Protein AF-A0A1V3XL19-F1 (afdb_monomer_lite)

InterPro domains:
  IPR001179 FKBP-type peptidyl-prolyl cis-trans isomerase domain [PF00254] (159-217)
  IPR005215 Trigger factor [PTHR30560] (1-144)
  IPR005215 Trigger factor [TIGR00115] (12-245)
  IPR008881 Trigger factor, ribosome-binding, bacterial [PF05697] (1-145)
  IPR036611 Trigger factor ribosome-binding domain superfamily [G3DSA:3.30.70.1050] (1-116)
  IPR036611 Trigger factor ribosome-binding domain superfamily [SSF102735] (1-130)
  IPR037041 Trigger factor, C-terminal domain superfamily [G3DSA:1.10.3120.10] (117-244)
  IPR046357 Peptidyl-prolyl cis-trans isomerase domain superfamily [G3DSA:3.10.50.40] (151-243)

Radius of gyration: 40.42 Å; chains: 1; bounding box: 86×71×90 Å

Secondary structure (DSSP, 8-state):
-EEEEEEEETTEEEEEEEE-HHHHHHHHHHHHHHHHHH---TTS-TT---HHHHHHHH-HHHHHHHHHHHHHHHHHHHHHHHHT--B-SPPEEEEEE--TTS-EEEEEEEEB--------GGG--------PPPHHHHHHHHHHHHHHT-EEEE--S---TT-EEEEEEEEEETTEE-GGG-EEEEEEETT---S-TTHHHHHTTPPTT-EEEEEEE-SSSTTTTSEEEEEEEEEEEEEEEPPPSSS----------------GGGSSSSTTS-----------PPP---------------------------

Foldseek 3Di:
DDWDWDDPDLFKIKIKDKAFLVVLVVLLVVLLQVVQQVDDDPPDDRSGDDPVVSCVPCPPVVSLVVSCVVCVVVRVVVNCVVVVWDFPDDWDKDFPDGDNNGITIIMTMTTTDGDDDDDPCVPDDDDDDDDDDDVVNVVVVVVVVLLVVWDWAFDQFQDDQQKKFQKWKWKADPNHTDPVGTDHRDIDHQPPCPRWPCPNVQRGRDGAQDKDWDWTADCDDVRHGDIITMIMTTHTIIHTHGDDPPPDDVDPPPPCPPPPPPDPPPPPPPVPPDDDDDDDDDDDDDDDDDDDDDDDDDDDDDDDDDDDDDDDDD

pLDDT: mean 72.39, std 21.01, range [25.45, 92.12]

Structure (mmCIF, N/CA/C/O backbone):
data_AF-A0A1V3XL19-F1
#
_entry.id   AF-A0A1V3XL19-F1
#
loop_
_atom_site.group_PDB
_atom_site.id
_atom_site.type_symbol
_atom_site.label_atom_id
_atom_site.label_alt_id
_atom_site.label_comp_id
_atom_site.label_asym_id
_atom_site.label_entity_id
_atom_site.label_seq_id
_atom_site.pdbx_PDB_ins_code
_atom_site.Cartn_x
_atom_site.Cartn_y
_atom_site.Cartn_z
_atom_site.occupancy
_atom_site.B_iso_or_equiv
_atom_site.auth_seq_id
_atom_site.auth_comp_id
_atom_site.auth_asym_id
_atom_site.auth_atom_id
_atom_site.pdbx_PDB_model_num
ATOM 1 N N . MET A 1 1 ? 16.844 7.731 -37.741 1.00 69.75 1 MET A N 1
ATOM 2 C CA . MET A 1 1 ? 16.730 6.423 -37.071 1.00 69.75 1 MET A CA 1
ATOM 3 C C . MET A 1 1 ? 15.694 5.580 -37.800 1.00 69.75 1 MET A C 1
ATOM 5 O O . MET A 1 1 ? 14.680 6.130 -38.216 1.00 69.75 1 MET A O 1
ATOM 9 N N . LYS A 1 2 ? 15.948 4.284 -38.003 1.00 75.00 2 LYS A N 1
ATOM 10 C CA . LYS A 1 2 ? 14.940 3.327 -38.482 1.00 75.00 2 LYS A CA 1
ATOM 11 C C . LYS A 1 2 ? 14.677 2.322 -37.367 1.00 75.00 2 LYS A C 1
ATOM 13 O O . LYS A 1 2 ? 15.619 1.738 -36.840 1.00 75.00 2 LYS A O 1
ATOM 18 N N . SER A 1 3 ? 13.415 2.153 -36.999 1.00 80.00 3 SER A N 1
ATOM 19 C CA . SER A 1 3 ? 12.967 1.199 -35.989 1.00 80.00 3 SER A CA 1
ATOM 20 C C . SER A 1 3 ? 12.048 0.176 -36.662 1.00 80.00 3 SER A C 1
ATOM 22 O O . SER A 1 3 ? 11.117 0.541 -37.381 1.00 80.00 3 SER A O 1
ATOM 24 N N . SER A 1 4 ? 12.331 -1.114 -36.490 1.00 82.31 4 SER A N 1
ATOM 25 C CA . SER A 1 4 ? 11.426 -2.197 -36.877 1.00 82.31 4 SER A CA 1
ATOM 26 C C . SER A 1 4 ? 11.009 -2.985 -35.641 1.00 82.31 4 SER A C 1
ATOM 28 O O . SER A 1 4 ? 11.808 -3.252 -34.745 1.00 82.31 4 SER A O 1
ATOM 30 N N . VAL A 1 5 ? 9.719 -3.303 -35.571 1.00 83.31 5 VAL A N 1
ATOM 31 C CA . VAL A 1 5 ? 9.092 -3.954 -34.421 1.00 83.31 5 VAL A CA 1
ATOM 32 C C . VAL A 1 5 ? 8.605 -5.328 -34.857 1.00 83.31 5 VAL A C 1
ATOM 34 O O . VAL A 1 5 ? 7.791 -5.444 -35.770 1.00 83.31 5 VAL A O 1
ATOM 37 N N . GLU A 1 6 ? 9.084 -6.366 -34.185 1.00 82.50 6 GLU A N 1
ATOM 38 C CA . GLU A 1 6 ? 8.686 -7.753 -34.391 1.00 82.50 6 GLU A CA 1
ATOM 39 C C . GLU A 1 6 ? 7.999 -8.286 -33.128 1.00 82.50 6 GLU A C 1
ATOM 41 O O . GLU A 1 6 ? 8.576 -8.325 -32.039 1.00 82.50 6 GLU A O 1
ATOM 46 N N . HIS A 1 7 ? 6.744 -8.716 -33.259 1.00 80.56 7 HIS A N 1
ATOM 47 C CA . HIS A 1 7 ? 6.000 -9.331 -32.159 1.00 80.56 7 HIS A CA 1
ATOM 48 C C . HIS A 1 7 ? 6.350 -10.820 -32.070 1.00 80.56 7 HIS A C 1
ATOM 50 O O . HIS A 1 7 ? 5.938 -11.605 -32.921 1.00 80.56 7 HIS A O 1
ATOM 56 N N . LEU A 1 8 ? 7.098 -11.215 -31.035 1.00 79.75 8 LEU A N 1
ATOM 57 C CA . LEU A 1 8 ? 7.439 -12.621 -30.787 1.00 79.75 8 LEU A CA 1
ATOM 58 C C . LEU A 1 8 ? 6.295 -13.357 -30.080 1.00 79.75 8 LEU A C 1
ATOM 60 O O . LEU A 1 8 ? 6.046 -14.533 -30.332 1.00 79.75 8 LEU A O 1
ATOM 64 N N . SER A 1 9 ? 5.604 -12.668 -29.170 1.00 77.50 9 SER A N 1
ATOM 65 C CA . SER A 1 9 ? 4.476 -13.200 -28.403 1.00 77.50 9 SER A CA 1
ATOM 66 C C . SER A 1 9 ? 3.526 -12.054 -28.005 1.00 77.50 9 SER A C 1
ATOM 68 O O . SER A 1 9 ? 3.917 -10.888 -28.112 1.00 77.50 9 SER A O 1
ATOM 70 N N . PRO A 1 10 ? 2.296 -12.317 -27.516 1.00 76.56 10 PRO A N 1
ATOM 71 C CA . PRO A 1 10 ? 1.362 -11.251 -27.126 1.00 76.56 10 PRO A CA 1
ATOM 72 C C . PRO A 1 10 ? 1.891 -10.345 -26.003 1.00 76.56 10 PRO A C 1
ATOM 74 O O . PRO A 1 10 ? 1.391 -9.237 -25.824 1.00 76.56 10 PRO A O 1
ATOM 77 N N . THR A 1 11 ? 2.897 -10.802 -25.255 1.00 84.19 11 THR A N 1
ATOM 78 C CA . THR A 1 11 ? 3.532 -10.060 -24.162 1.00 84.19 11 THR A CA 1
ATOM 79 C C . THR A 1 11 ? 4.999 -9.750 -24.425 1.00 84.19 11 THR A C 1
ATOM 81 O O . THR A 1 11 ? 5.621 -9.145 -23.565 1.00 84.19 11 THR A O 1
ATOM 84 N N . ARG A 1 12 ? 5.577 -10.142 -25.570 1.00 85.75 12 ARG A N 1
ATOM 85 C CA . ARG A 1 12 ? 7.014 -9.983 -25.841 1.00 85.75 12 ARG A CA 1
ATOM 86 C C . ARG A 1 12 ? 7.267 -9.459 -27.240 1.00 85.75 12 ARG A C 1
ATOM 88 O O . ARG A 1 12 ? 6.820 -10.049 -28.226 1.00 85.75 12 ARG A O 1
ATOM 95 N N . VAL A 1 13 ? 8.016 -8.368 -27.308 1.00 87.56 13 VAL A N 1
ATOM 96 C CA . VAL A 1 13 ? 8.316 -7.658 -28.547 1.00 87.56 13 VAL A CA 1
ATOM 97 C C . VAL A 1 13 ? 9.818 -7.486 -28.682 1.00 87.56 13 VAL A C 1
ATOM 99 O O . VAL A 1 13 ? 10.509 -7.170 -27.716 1.00 87.56 13 VAL A O 1
ATOM 102 N N . ARG A 1 14 ? 10.307 -7.693 -29.901 1.00 88.25 14 ARG A N 1
ATOM 103 C CA . ARG A 1 14 ? 11.677 -7.427 -30.308 1.00 88.25 14 ARG A CA 1
ATOM 104 C C . ARG A 1 14 ? 11.698 -6.171 -31.165 1.00 88.25 14 ARG A C 1
ATOM 106 O O . ARG A 1 14 ? 10.998 -6.088 -32.167 1.00 88.25 14 ARG A O 1
ATOM 113 N N . ILE A 1 15 ? 12.492 -5.191 -30.762 1.00 87.50 15 ILE A N 1
ATOM 114 C CA . ILE A 1 15 ? 12.662 -3.929 -31.474 1.00 87.50 15 ILE A CA 1
ATOM 115 C C . ILE A 1 15 ? 14.076 -3.919 -32.041 1.00 87.50 15 ILE A C 1
ATOM 117 O O . ILE A 1 15 ? 15.044 -3.936 -31.283 1.00 87.50 15 ILE A O 1
ATOM 121 N N . ASN A 1 16 ? 14.202 -3.886 -33.363 1.00 87.69 16 ASN A N 1
ATOM 122 C CA . ASN A 1 16 ? 15.480 -3.691 -34.034 1.00 87.69 16 ASN A CA 1
ATOM 123 C C . ASN A 1 16 ? 15.612 -2.210 -34.382 1.00 87.69 16 ASN A C 1
ATOM 125 O O . ASN A 1 16 ? 14.756 -1.637 -35.060 1.00 87.69 16 ASN A O 1
ATOM 129 N N . VAL A 1 17 ? 16.673 -1.578 -33.894 1.00 86.94 17 VAL A N 1
ATOM 130 C CA . VAL A 1 17 ? 16.923 -0.154 -34.108 1.00 86.94 17 VAL A CA 1
ATOM 131 C C . VAL A 1 17 ? 18.233 0.011 -34.860 1.00 86.94 17 VAL A C 1
ATOM 133 O O . VAL A 1 17 ? 19.285 -0.434 -34.404 1.00 86.94 17 VAL A O 1
ATOM 136 N N . GLU A 1 18 ? 18.158 0.695 -35.997 1.00 86.38 18 GLU A N 1
ATOM 137 C CA . GLU A 1 18 ? 19.305 1.135 -36.784 1.00 86.38 18 GLU A CA 1
ATOM 138 C C . GLU A 1 18 ? 19.454 2.655 -36.649 1.00 86.38 18 GLU A C 1
ATOM 140 O O . GLU A 1 18 ? 18.575 3.443 -37.037 1.00 86.38 18 GLU A O 1
ATOM 145 N N . VAL A 1 19 ? 20.578 3.078 -36.070 1.00 85.31 19 VAL A N 1
ATOM 146 C CA . VAL A 1 19 ? 20.919 4.486 -35.865 1.00 85.31 19 VAL A CA 1
ATOM 147 C C . VAL A 1 19 ? 22.048 4.866 -36.825 1.00 85.31 19 VAL A C 1
ATOM 149 O O . VAL A 1 19 ? 23.141 4.301 -36.718 1.00 85.31 19 VAL A O 1
ATOM 152 N N . PRO A 1 20 ? 21.823 5.826 -37.742 1.00 84.38 20 PRO A N 1
ATOM 153 C CA . PRO A 1 20 ? 22.867 6.274 -38.649 1.00 84.38 20 PRO A CA 1
ATOM 154 C C . PRO A 1 20 ? 23.975 7.007 -37.892 1.00 84.38 20 PRO A C 1
ATOM 156 O O . PRO A 1 20 ? 23.715 7.703 -36.905 1.00 84.38 20 PRO A O 1
ATOM 159 N N . PHE A 1 21 ? 25.212 6.898 -38.380 1.00 80.25 21 PHE A N 1
ATOM 160 C CA . PHE A 1 21 ? 26.380 7.493 -37.717 1.00 80.25 21 PHE A CA 1
ATOM 161 C C . PHE A 1 21 ? 26.259 9.017 -37.509 1.00 80.25 21 PHE A C 1
ATOM 163 O O . PHE A 1 21 ? 26.685 9.541 -36.480 1.00 80.25 21 PHE A O 1
ATOM 170 N N . GLU A 1 22 ? 25.611 9.726 -38.437 1.00 81.06 22 GLU A N 1
ATOM 171 C CA . GLU A 1 22 ? 25.377 11.177 -38.355 1.00 81.06 22 GLU A CA 1
ATOM 172 C C . GLU A 1 22 ? 24.583 11.584 -37.104 1.00 81.06 22 GLU A C 1
ATOM 174 O O . GLU A 1 22 ? 24.828 12.631 -36.506 1.00 81.06 22 GLU A O 1
ATOM 179 N N . GLU A 1 23 ? 23.650 10.741 -36.654 1.00 78.38 23 GLU A N 1
ATOM 180 C CA . GLU A 1 23 ? 22.865 11.023 -35.453 1.00 78.38 23 GLU A CA 1
ATOM 181 C C . GLU A 1 23 ? 23.668 10.805 -34.167 1.00 78.38 23 GLU A C 1
ATOM 183 O O . GLU A 1 23 ? 23.299 11.362 -33.131 1.00 78.38 23 GLU A O 1
ATOM 188 N N . LEU A 1 24 ? 24.757 10.031 -34.224 1.00 77.75 24 LEU A N 1
ATOM 189 C CA . LEU A 1 24 ? 25.622 9.725 -33.084 1.00 77.75 24 LEU A CA 1
ATOM 190 C C . LEU A 1 24 ? 26.723 10.771 -32.882 1.00 77.75 24 LEU A C 1
ATOM 192 O O . LEU A 1 24 ? 27.197 10.926 -31.758 1.00 77.75 24 LEU A O 1
ATOM 196 N N . GLU A 1 25 ? 27.120 11.528 -33.912 1.00 80.06 25 GLU A N 1
ATOM 197 C CA . GLU A 1 25 ? 28.125 12.604 -33.807 1.00 80.06 25 GLU A CA 1
ATOM 198 C C . GLU A 1 25 ? 27.975 13.531 -32.580 1.00 80.06 25 GLU A C 1
ATOM 200 O O . GLU A 1 25 ? 28.979 13.788 -31.902 1.00 80.06 25 GLU A O 1
ATOM 205 N N . PRO A 1 26 ? 26.778 14.050 -32.231 1.00 83.56 26 PRO A N 1
ATOM 206 C CA . PRO A 1 26 ? 26.624 14.878 -31.034 1.00 83.56 26 PRO A CA 1
ATOM 207 C C . PRO A 1 26 ? 26.899 14.108 -29.733 1.00 83.56 26 PRO A C 1
ATOM 209 O O . PRO A 1 26 ? 27.432 14.688 -28.779 1.00 83.56 26 PRO A O 1
ATOM 212 N N . ASP A 1 27 ? 26.578 12.814 -29.693 1.00 80.81 27 ASP A N 1
ATOM 213 C CA . ASP A 1 27 ? 26.834 11.936 -28.550 1.00 80.81 27 ASP A CA 1
ATOM 214 C C . ASP A 1 27 ? 28.342 11.652 -28.421 1.00 80.81 27 ASP A C 1
ATOM 216 O O . ASP A 1 27 ? 28.895 11.778 -27.324 1.00 80.81 27 ASP A O 1
ATOM 220 N N . PHE A 1 28 ? 29.042 11.445 -29.546 1.00 79.19 28 PHE A N 1
ATOM 221 C CA . PHE A 1 28 ? 30.508 11.399 -29.595 1.00 79.19 28 PHE A CA 1
ATOM 222 C C . PHE A 1 28 ? 31.121 12.676 -29.017 1.00 79.19 28 PHE A C 1
ATOM 224 O O . PHE A 1 28 ? 31.942 12.621 -28.100 1.00 79.19 28 PHE A O 1
ATOM 231 N N . GLN A 1 29 ? 30.706 13.854 -29.495 1.00 81.50 29 GLN A N 1
ATOM 232 C CA . GLN A 1 29 ? 31.243 15.128 -29.008 1.00 81.50 29 GLN A CA 1
ATOM 233 C C . GLN A 1 29 ? 31.015 15.344 -27.506 1.00 81.50 29 GLN A C 1
ATOM 235 O O . GLN A 1 29 ? 31.855 15.963 -26.841 1.00 81.50 29 GLN A O 1
ATOM 240 N N . ARG A 1 30 ? 29.886 14.871 -26.963 1.00 83.19 30 ARG A N 1
ATOM 241 C CA . ARG A 1 30 ? 29.599 14.931 -25.525 1.00 83.19 30 ARG A CA 1
ATOM 242 C C . ARG A 1 30 ? 30.541 14.015 -24.744 1.00 83.19 30 ARG A C 1
ATOM 244 O O . ARG A 1 30 ? 31.207 14.506 -23.832 1.00 83.19 30 ARG A O 1
ATOM 251 N N . ALA A 1 31 ? 30.685 12.761 -25.162 1.00 80.81 31 ALA A N 1
ATOM 252 C CA . ALA A 1 31 ? 31.590 11.810 -24.525 1.00 80.81 31 ALA A CA 1
ATOM 253 C C . ALA A 1 31 ? 33.054 12.276 -24.570 1.00 80.81 31 ALA A C 1
ATOM 255 O O . ALA A 1 31 ? 33.740 12.247 -23.550 1.00 80.81 31 ALA A O 1
ATOM 256 N N . TYR A 1 32 ? 33.526 12.830 -25.697 1.00 79.81 32 TYR A N 1
ATOM 257 C CA . TYR A 1 32 ? 34.870 13.423 -25.781 1.00 79.81 32 TYR A CA 1
ATOM 258 C C . TYR A 1 32 ? 35.069 14.552 -24.766 1.00 79.81 32 TYR A C 1
ATOM 260 O O . TYR A 1 32 ? 36.125 14.636 -24.139 1.00 79.81 32 TYR A O 1
ATOM 268 N N . LYS A 1 33 ? 34.072 15.425 -24.572 1.00 83.00 33 LYS A N 1
ATOM 269 C CA . LYS A 1 33 ? 34.156 16.522 -23.593 1.00 83.00 33 LYS A CA 1
ATOM 270 C C . LYS A 1 33 ? 34.179 16.012 -22.156 1.00 83.00 33 LYS A C 1
ATOM 272 O O . LYS A 1 33 ? 34.846 16.621 -21.320 1.00 83.00 33 LYS A O 1
ATOM 277 N N . GLU A 1 34 ? 33.442 14.952 -21.852 1.00 83.44 34 GLU A N 1
ATOM 278 C CA . GLU A 1 34 ? 33.408 14.346 -20.519 1.00 83.44 34 GLU A CA 1
ATOM 279 C C . GLU A 1 34 ? 34.705 13.602 -20.213 1.00 83.44 34 GLU A C 1
ATOM 281 O O . GLU A 1 34 ? 35.344 13.874 -19.193 1.00 83.44 34 GLU A O 1
ATOM 286 N N . LEU A 1 35 ? 35.176 12.785 -21.153 1.00 79.12 35 LEU A N 1
ATOM 287 C CA . LEU A 1 35 ? 36.447 12.082 -21.048 1.00 79.12 35 LEU A CA 1
ATOM 288 C C . LEU A 1 35 ? 37.620 13.065 -20.929 1.00 79.12 35 LEU A C 1
ATOM 290 O O . LEU A 1 35 ? 38.479 12.921 -20.061 1.00 79.12 35 LEU A O 1
ATOM 294 N N . ALA A 1 36 ? 37.625 14.141 -21.722 1.00 81.88 36 ALA A N 1
ATOM 295 C CA . ALA A 1 36 ? 38.664 15.166 -21.650 1.00 81.88 36 ALA A CA 1
ATOM 296 C C . ALA A 1 36 ? 38.747 15.853 -20.273 1.00 81.88 36 ALA A C 1
ATOM 298 O O . ALA A 1 36 ? 39.809 16.374 -19.929 1.00 81.88 36 ALA A O 1
ATOM 299 N N . LYS A 1 37 ? 37.659 15.892 -19.486 1.00 84.56 37 LYS A N 1
ATOM 300 C CA . LYS A 1 37 ? 37.675 16.423 -18.108 1.00 84.56 37 LYS A CA 1
ATOM 301 C C . LYS A 1 37 ? 38.294 15.439 -17.119 1.00 84.56 37 LYS A C 1
ATOM 303 O O . LYS A 1 37 ? 38.965 15.873 -16.186 1.00 84.56 37 LYS A O 1
ATOM 308 N N . GLN A 1 38 ? 38.042 14.147 -17.305 1.00 81.19 38 GLN A N 1
ATOM 309 C CA . GLN A 1 38 ? 38.521 13.090 -16.413 1.00 81.19 38 GLN A CA 1
ATOM 310 C C . GLN A 1 38 ? 40.012 12.809 -16.624 1.00 81.19 38 GLN A C 1
ATOM 312 O O . GLN A 1 38 ? 40.748 12.545 -15.673 1.00 81.19 38 GLN A O 1
ATOM 317 N N . VAL A 1 39 ? 40.478 12.921 -17.867 1.00 78.81 39 VAL A N 1
ATOM 318 C CA . VAL A 1 39 ? 41.842 12.563 -18.246 1.00 78.81 39 VAL A CA 1
ATOM 319 C C . VAL A 1 39 ? 42.788 13.762 -18.140 1.00 78.81 39 VAL A C 1
ATOM 321 O O . VAL A 1 39 ? 42.549 14.835 -18.694 1.00 78.81 39 VAL A O 1
ATOM 324 N N . ARG A 1 40 ? 43.935 13.558 -17.480 1.00 81.00 40 ARG A N 1
ATOM 325 C CA . ARG A 1 40 ? 45.048 14.518 -17.445 1.00 81.00 40 ARG A CA 1
ATOM 326 C C . ARG A 1 40 ? 46.092 14.156 -18.503 1.00 81.00 40 ARG A C 1
ATOM 328 O O . ARG A 1 40 ? 46.868 13.224 -18.309 1.00 81.00 40 ARG A O 1
ATOM 335 N N . LEU A 1 41 ? 46.128 14.897 -19.613 1.00 82.44 41 LEU A N 1
ATOM 336 C CA . LEU A 1 41 ? 47.210 14.795 -20.600 1.00 82.44 41 LEU A CA 1
ATOM 337 C C . LEU A 1 41 ? 48.328 15.804 -20.280 1.00 82.44 41 LEU A C 1
ATOM 339 O O . LEU A 1 41 ? 48.029 16.977 -20.050 1.00 82.44 41 LEU A O 1
ATOM 343 N N . PRO A 1 42 ? 49.613 15.394 -20.298 1.00 83.19 42 PRO A N 1
ATOM 344 C CA . PRO A 1 42 ? 50.724 16.325 -20.123 1.00 83.19 42 PRO A CA 1
ATOM 345 C C . PRO A 1 42 ? 50.711 17.372 -21.245 1.00 83.19 42 PRO A C 1
ATOM 347 O O . PRO A 1 42 ? 50.517 17.036 -22.412 1.00 83.19 42 PRO A O 1
ATOM 350 N N . GLY A 1 43 ? 50.882 18.645 -20.884 1.00 86.00 43 GLY A N 1
ATOM 351 C CA . GLY A 1 43 ? 50.866 19.772 -21.825 1.00 86.00 43 GLY A CA 1
ATOM 352 C C . GLY A 1 43 ? 49.481 20.356 -22.139 1.00 86.00 43 GLY A C 1
ATOM 353 O O . GLY A 1 43 ? 49.415 21.431 -22.728 1.00 86.00 43 GLY A O 1
ATOM 354 N N . PHE A 1 44 ? 48.382 19.725 -21.704 1.00 84.56 44 PHE A N 1
ATOM 355 C CA . PHE A 1 44 ? 47.024 20.236 -21.920 1.00 84.56 44 PHE A CA 1
ATOM 356 C C . PHE A 1 44 ? 46.290 20.479 -20.604 1.00 84.56 44 PHE A C 1
ATOM 358 O O . PHE A 1 44 ? 46.290 19.652 -19.692 1.00 84.56 44 PHE A O 1
ATOM 365 N N . ARG A 1 45 ? 45.601 21.621 -20.514 1.00 87.94 45 ARG A N 1
ATOM 366 C CA . ARG A 1 45 ? 44.682 21.883 -19.403 1.00 87.94 45 ARG A CA 1
ATOM 367 C C . ARG A 1 45 ? 43.518 20.876 -19.462 1.00 87.94 45 ARG A C 1
ATOM 369 O O . ARG A 1 45 ? 43.010 20.640 -20.564 1.00 87.94 45 ARG A O 1
ATOM 376 N N . PRO A 1 46 ? 43.058 20.323 -18.318 1.00 83.69 46 PRO A N 1
ATOM 377 C CA . PRO A 1 46 ? 41.913 19.413 -18.286 1.00 83.69 46 PRO A CA 1
ATOM 378 C C . PRO A 1 46 ? 40.720 19.967 -19.078 1.00 83.69 46 PRO A C 1
ATOM 380 O O . PRO A 1 46 ? 40.371 21.143 -18.949 1.00 83.69 46 PRO A O 1
ATOM 383 N N . GLY A 1 47 ? 40.130 19.134 -19.937 1.00 83.31 47 GLY A N 1
ATOM 384 C CA . GLY A 1 47 ? 39.004 19.478 -20.811 1.00 83.31 47 GLY A CA 1
ATOM 385 C C . GLY A 1 47 ? 39.361 20.134 -22.152 1.00 83.31 47 GLY A C 1
ATOM 386 O O . GLY A 1 47 ? 38.455 20.420 -22.933 1.00 83.31 47 GLY A O 1
ATOM 387 N N . LYS A 1 48 ? 40.643 20.406 -22.438 1.00 84.75 48 LYS A N 1
ATOM 388 C CA . LYS A 1 48 ? 41.101 21.062 -23.684 1.00 84.75 48 LYS A CA 1
ATOM 389 C C . LYS A 1 48 ? 42.078 20.214 -24.507 1.00 84.75 48 LYS A C 1
ATOM 391 O O . LYS A 1 48 ? 42.764 20.742 -25.378 1.00 84.75 48 LYS A O 1
ATOM 396 N N . ALA A 1 49 ? 42.151 18.915 -24.233 1.00 84.25 49 ALA A N 1
ATOM 397 C CA . ALA A 1 49 ? 42.952 17.989 -25.022 1.00 84.25 49 ALA A CA 1
ATOM 398 C C . ALA A 1 49 ? 42.341 17.781 -26.430 1.00 84.25 49 ALA A C 1
ATOM 400 O O . ALA A 1 49 ? 41.121 17.645 -26.541 1.00 84.25 49 ALA A O 1
ATOM 401 N N . PRO A 1 50 ? 43.155 17.738 -27.502 1.00 83.81 50 PRO A N 1
ATOM 402 C CA . PRO A 1 50 ? 42.697 17.394 -28.846 1.00 83.81 50 PRO A CA 1
ATOM 403 C C . PRO A 1 50 ? 42.155 15.962 -28.930 1.00 83.81 50 PRO A C 1
ATOM 405 O O . PRO A 1 50 ? 42.752 15.035 -28.384 1.00 83.81 50 PRO A O 1
ATOM 408 N N . ILE A 1 51 ? 41.077 15.780 -29.697 1.00 81.38 51 ILE A N 1
ATOM 409 C CA . ILE A 1 51 ? 40.357 14.503 -29.864 1.00 81.38 51 ILE A CA 1
ATOM 410 C C . ILE A 1 51 ? 41.293 13.366 -30.311 1.00 81.38 51 ILE A C 1
ATOM 412 O O . ILE A 1 51 ? 41.333 12.312 -29.683 1.00 81.38 51 ILE A O 1
ATOM 416 N N . ARG A 1 52 ? 42.147 13.621 -31.310 1.00 82.44 52 ARG A N 1
ATOM 417 C CA . ARG A 1 52 ? 43.083 12.621 -31.858 1.00 82.44 52 ARG A CA 1
ATOM 418 C C . ARG A 1 52 ? 44.066 12.054 -30.825 1.00 82.44 52 ARG A C 1
ATOM 420 O O . ARG A 1 52 ? 44.477 10.905 -30.933 1.00 82.44 52 ARG A O 1
ATOM 427 N N . LEU A 1 53 ? 44.455 12.847 -29.821 1.00 81.44 53 LEU A N 1
ATOM 428 C CA . LEU A 1 53 ? 45.369 12.402 -28.760 1.00 81.44 53 LEU A CA 1
ATOM 429 C C . LEU A 1 53 ? 44.653 11.591 -27.672 1.00 81.44 53 LEU A C 1
ATOM 431 O O . LEU A 1 53 ? 45.286 10.761 -27.021 1.00 81.44 53 LEU A O 1
ATOM 435 N N . LEU A 1 54 ? 43.352 11.822 -27.476 1.00 78.56 54 LEU A N 1
ATOM 436 C CA . LEU A 1 54 ? 42.521 11.022 -26.574 1.00 78.56 54 LEU A CA 1
ATOM 437 C C . LEU A 1 54 ? 42.256 9.638 -27.179 1.00 78.56 54 LEU A C 1
ATOM 439 O O . LEU A 1 54 ? 42.464 8.632 -26.506 1.00 78.56 54 LEU A O 1
ATOM 443 N N . GLU A 1 55 ? 41.920 9.581 -28.468 1.00 79.06 55 GLU A N 1
ATOM 444 C CA . GLU A 1 55 ? 41.718 8.326 -29.208 1.00 79.06 55 GLU A CA 1
ATOM 445 C C . GLU A 1 55 ? 42.970 7.442 -29.217 1.00 79.06 55 GLU A C 1
ATOM 447 O O . GLU A 1 55 ? 42.881 6.231 -29.027 1.00 79.06 55 GLU A O 1
ATOM 452 N N . ALA A 1 56 ? 44.149 8.049 -29.383 1.00 81.44 56 ALA A N 1
ATOM 453 C CA . ALA A 1 56 ? 45.422 7.333 -29.371 1.00 81.44 56 ALA A CA 1
ATOM 454 C C . ALA A 1 56 ? 45.787 6.746 -27.991 1.00 81.44 56 ALA A C 1
ATOM 456 O O . ALA A 1 56 ? 46.562 5.798 -27.919 1.00 81.44 56 ALA A O 1
ATOM 457 N N . ARG A 1 57 ? 45.260 7.312 -26.895 1.00 77.56 57 ARG A N 1
ATOM 458 C CA . ARG A 1 57 ? 45.548 6.885 -25.513 1.00 77.56 57 ARG A CA 1
ATOM 459 C C . ARG A 1 57 ? 44.600 5.799 -25.005 1.00 77.56 57 ARG A C 1
ATOM 461 O O . ARG A 1 57 ? 45.062 4.901 -24.313 1.00 77.56 57 ARG A O 1
ATOM 468 N N . PHE A 1 58 ? 43.303 5.916 -25.294 1.00 74.06 58 PHE A N 1
ATOM 469 C CA . PHE A 1 58 ? 42.258 5.031 -24.750 1.00 74.06 58 PHE A CA 1
ATOM 470 C C . PHE A 1 58 ? 41.807 3.945 -25.725 1.00 74.06 58 PHE A C 1
ATOM 472 O O . PHE A 1 58 ? 41.129 3.007 -25.322 1.00 74.06 58 PHE A O 1
ATOM 479 N N . GLY A 1 59 ? 42.207 4.051 -26.993 1.00 76.56 59 GLY A N 1
ATOM 480 C CA . GLY A 1 59 ? 41.702 3.186 -28.046 1.00 76.56 59 GLY A CA 1
ATOM 481 C C . GLY A 1 59 ? 40.312 3.631 -28.497 1.00 76.56 59 GLY A C 1
ATOM 482 O O . GLY A 1 59 ? 39.468 4.057 -27.710 1.00 76.56 59 GLY A O 1
ATOM 483 N N . ARG A 1 60 ? 40.075 3.546 -29.807 1.00 76.25 60 ARG A N 1
ATOM 484 C CA . ARG A 1 60 ? 38.793 3.943 -30.406 1.00 76.25 60 ARG A CA 1
ATOM 485 C C . ARG A 1 60 ? 37.648 3.018 -29.979 1.00 76.25 60 ARG A C 1
ATOM 487 O O . ARG A 1 60 ? 36.535 3.488 -29.808 1.00 76.25 60 ARG A O 1
ATOM 494 N N . GLU A 1 61 ? 37.933 1.742 -29.737 1.00 77.25 61 GLU A N 1
ATOM 495 C CA . GLU A 1 61 ? 36.933 0.725 -29.375 1.00 77.25 61 GLU A CA 1
ATOM 496 C C . GLU A 1 61 ? 36.354 0.913 -27.970 1.00 77.25 61 GLU A C 1
ATOM 498 O O . GLU A 1 61 ? 35.139 0.953 -27.812 1.00 77.25 61 GLU A O 1
ATOM 503 N N . ALA A 1 62 ? 37.197 1.125 -26.954 1.00 78.00 62 ALA A N 1
ATOM 504 C CA . ALA A 1 62 ? 36.722 1.364 -25.588 1.00 78.00 62 ALA A CA 1
ATOM 505 C C . ALA A 1 62 ? 35.854 2.631 -25.498 1.00 78.00 62 ALA A C 1
ATOM 507 O O . ALA A 1 62 ? 34.904 2.708 -24.720 1.00 78.00 62 ALA A O 1
ATOM 508 N N . MET A 1 63 ? 36.169 3.622 -26.332 1.00 76.94 63 MET A N 1
ATOM 509 C CA . MET A 1 63 ? 35.394 4.847 -26.431 1.00 76.94 63 MET A CA 1
ATOM 510 C C . MET A 1 63 ? 34.051 4.635 -27.134 1.00 76.94 63 MET A C 1
ATOM 512 O O . MET A 1 63 ? 33.039 5.161 -26.674 1.00 76.94 63 MET A O 1
ATOM 516 N N . LEU A 1 64 ? 34.032 3.853 -28.215 1.00 79.50 64 LEU A N 1
ATOM 517 C CA . LEU A 1 64 ? 32.795 3.450 -28.882 1.00 79.50 64 LEU A CA 1
ATOM 518 C C . LEU A 1 64 ? 31.850 2.747 -27.913 1.00 79.50 64 LEU A C 1
ATOM 520 O O . LEU A 1 64 ? 30.683 3.111 -27.852 1.00 79.50 64 LEU A O 1
ATOM 524 N N . ASP A 1 65 ? 32.355 1.808 -27.116 1.00 81.56 65 ASP A N 1
ATOM 525 C CA . ASP A 1 65 ? 31.535 1.066 -26.156 1.00 81.56 65 ASP A CA 1
ATOM 526 C C . ASP A 1 65 ? 30.906 1.985 -25.104 1.00 81.56 65 ASP A C 1
ATOM 528 O O . ASP A 1 65 ? 29.719 1.866 -24.803 1.00 81.56 65 ASP A O 1
ATOM 532 N N . GLN A 1 66 ? 31.666 2.948 -24.577 1.00 80.31 66 GLN A N 1
ATOM 533 C CA . GLN A 1 66 ? 31.130 3.928 -23.632 1.00 80.31 66 GLN A CA 1
ATOM 534 C C . GLN A 1 66 ? 30.033 4.792 -24.269 1.00 80.31 66 GLN A C 1
ATOM 536 O O . GLN A 1 66 ? 28.974 4.986 -23.680 1.00 80.31 66 GLN A O 1
ATOM 541 N N . ILE A 1 67 ? 30.261 5.269 -25.493 1.00 80.25 67 ILE A N 1
ATOM 542 C CA . ILE A 1 67 ? 29.307 6.120 -26.212 1.00 80.25 67 ILE A CA 1
ATOM 543 C C . ILE A 1 67 ? 28.031 5.358 -26.540 1.00 80.25 67 ILE A C 1
ATOM 545 O O . ILE A 1 67 ? 26.940 5.898 -26.378 1.00 80.25 67 ILE A O 1
ATOM 549 N N . VAL A 1 68 ? 28.159 4.106 -26.977 1.00 82.75 68 VAL A N 1
ATOM 550 C CA . VAL A 1 68 ? 27.019 3.228 -27.234 1.00 82.75 68 VAL A CA 1
ATOM 551 C C . VAL A 1 68 ? 26.227 3.035 -25.943 1.00 82.75 68 VAL A C 1
ATOM 553 O O . VAL A 1 68 ? 25.025 3.276 -25.948 1.00 82.75 68 VAL A O 1
ATOM 556 N N . ASN A 1 69 ? 26.877 2.724 -24.820 1.00 83.94 69 ASN A N 1
ATOM 557 C CA . ASN A 1 69 ? 26.198 2.569 -23.529 1.00 83.94 69 ASN A CA 1
ATOM 558 C C . ASN A 1 69 ? 25.464 3.840 -23.068 1.00 83.94 69 ASN A C 1
ATOM 560 O O . ASN A 1 69 ? 24.365 3.743 -22.523 1.00 83.94 69 ASN A O 1
ATOM 564 N N . ASP A 1 70 ? 26.025 5.023 -23.325 1.00 83.31 70 ASP A N 1
ATOM 565 C CA . ASP A 1 70 ? 25.395 6.302 -22.976 1.00 83.31 70 ASP A CA 1
ATOM 566 C C . ASP A 1 70 ? 24.254 6.682 -23.940 1.00 83.31 70 ASP A C 1
ATOM 568 O O . ASP A 1 70 ? 23.262 7.298 -23.539 1.00 83.31 70 ASP A O 1
ATOM 572 N N . ALA A 1 71 ? 24.376 6.330 -25.223 1.00 83.06 71 ALA A N 1
ATOM 573 C CA . ALA A 1 71 ? 23.385 6.639 -26.252 1.00 83.06 71 ALA A CA 1
ATOM 574 C C . ALA A 1 71 ? 22.199 5.660 -26.242 1.00 83.06 71 ALA A C 1
ATOM 576 O O . ALA A 1 71 ? 21.067 6.076 -26.507 1.00 83.06 71 ALA A O 1
ATOM 577 N N . LEU A 1 72 ? 22.432 4.387 -25.904 1.00 84.75 72 LEU A N 1
ATOM 578 C CA . LEU A 1 72 ? 21.441 3.307 -25.938 1.00 84.75 72 LEU A CA 1
ATOM 579 C C . LEU A 1 72 ? 20.137 3.654 -25.197 1.00 84.75 72 LEU A C 1
ATOM 581 O O . LEU A 1 72 ? 19.081 3.545 -25.822 1.00 84.75 72 LEU A O 1
ATOM 585 N N . PRO A 1 73 ? 20.144 4.150 -23.940 1.00 87.38 73 PRO A N 1
ATOM 586 C CA . PRO A 1 73 ? 18.908 4.491 -23.231 1.00 87.38 73 PRO A CA 1
ATOM 587 C C . PRO A 1 73 ? 18.075 5.569 -23.936 1.00 87.38 73 PRO A C 1
ATOM 589 O O . PRO A 1 73 ? 16.848 5.488 -23.974 1.00 87.38 73 PRO A O 1
ATOM 592 N N . SER A 1 74 ? 18.739 6.572 -24.519 1.00 87.25 74 SER A N 1
ATOM 593 C CA . SER A 1 74 ? 18.078 7.672 -25.230 1.00 87.25 74 SER A CA 1
ATOM 594 C C . SER A 1 74 ? 17.461 7.195 -26.546 1.00 87.25 74 SER A C 1
ATOM 596 O O . SER A 1 74 ? 16.306 7.506 -26.837 1.00 87.25 74 SER A O 1
ATOM 598 N N . ARG A 1 75 ? 18.202 6.394 -27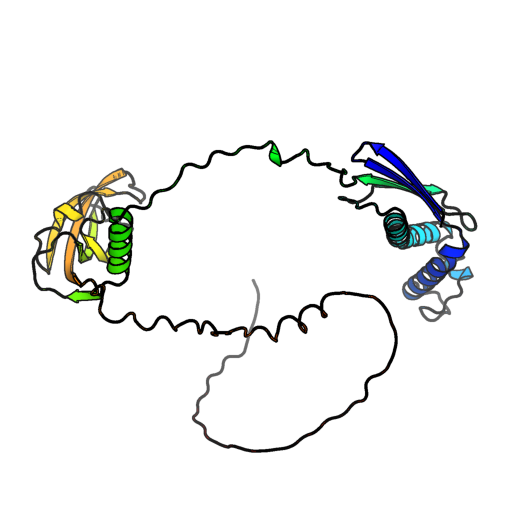.326 1.00 87.56 75 ARG A N 1
ATOM 599 C CA . ARG A 1 75 ? 17.735 5.856 -28.617 1.00 87.56 75 ARG A CA 1
ATOM 600 C C . ARG A 1 75 ? 16.639 4.818 -28.443 1.00 87.56 75 ARG A C 1
ATOM 602 O O . ARG A 1 75 ? 15.646 4.857 -29.161 1.00 87.56 75 ARG A O 1
ATOM 609 N N . TYR A 1 76 ? 16.761 3.965 -27.434 1.00 87.06 76 TYR A N 1
ATOM 610 C CA . TYR A 1 76 ? 15.699 3.049 -27.043 1.00 87.06 76 TYR A CA 1
ATOM 611 C C . TYR A 1 76 ? 14.423 3.803 -26.635 1.00 87.06 76 TYR A C 1
ATOM 613 O O . TYR A 1 76 ? 13.339 3.489 -27.121 1.00 87.06 76 TYR A O 1
ATOM 621 N N . GLY A 1 77 ? 14.540 4.858 -25.820 1.00 87.44 77 GLY A N 1
ATOM 622 C CA . GLY A 1 77 ? 13.397 5.699 -25.450 1.00 87.44 77 GLY A CA 1
ATOM 623 C C . GLY A 1 77 ? 12.719 6.377 -26.649 1.00 87.44 77 GLY A C 1
ATOM 624 O O . GLY A 1 77 ? 11.493 6.466 -26.688 1.00 87.44 77 GLY A O 1
ATOM 625 N N . GLN A 1 78 ? 13.495 6.813 -27.647 1.00 86.88 78 GLN A N 1
ATOM 626 C CA . GLN A 1 78 ? 12.958 7.349 -28.905 1.00 86.88 78 GLN A CA 1
ATOM 627 C C . GLN A 1 78 ? 12.219 6.270 -29.708 1.00 86.88 78 GLN A C 1
ATOM 629 O O . GLN A 1 78 ? 11.097 6.511 -30.145 1.00 86.88 78 GLN A O 1
ATOM 634 N N . ALA A 1 79 ? 12.791 5.069 -29.832 1.00 86.50 79 ALA A N 1
ATOM 635 C CA . ALA A 1 79 ? 12.170 3.959 -30.556 1.00 86.50 79 ALA A CA 1
ATOM 636 C C . ALA A 1 79 ? 10.853 3.495 -29.905 1.00 86.50 79 ALA A C 1
ATOM 638 O O . ALA A 1 79 ? 9.888 3.180 -30.602 1.00 86.50 79 ALA A O 1
ATOM 639 N N . LEU A 1 80 ? 10.770 3.508 -28.571 1.00 86.69 80 LEU A N 1
ATOM 640 C CA . LEU A 1 80 ? 9.521 3.246 -27.846 1.00 86.69 80 LEU A CA 1
ATOM 641 C C . LEU A 1 80 ? 8.460 4.322 -28.095 1.00 86.69 80 LEU A C 1
ATOM 643 O O . LEU A 1 80 ? 7.286 4.004 -28.262 1.00 86.69 80 LEU A O 1
ATOM 647 N N . ALA A 1 81 ? 8.866 5.593 -28.127 1.00 86.31 81 ALA A N 1
ATOM 648 C CA . ALA A 1 81 ? 7.949 6.699 -28.381 1.00 86.31 81 ALA A CA 1
ATOM 649 C C . ALA A 1 81 ? 7.386 6.671 -29.812 1.00 86.31 81 ALA A C 1
ATOM 651 O O . ALA A 1 81 ? 6.225 7.013 -30.007 1.00 86.31 81 ALA A O 1
ATOM 652 N N . GLU A 1 82 ? 8.188 6.255 -30.796 1.00 85.38 82 GLU A N 1
ATOM 653 C CA . GLU A 1 82 ? 7.763 6.098 -32.195 1.00 85.38 82 GLU A CA 1
ATOM 654 C C . GLU A 1 82 ? 6.835 4.898 -32.409 1.00 85.38 82 GLU A C 1
ATOM 656 O O . GLU A 1 82 ? 5.944 4.955 -33.251 1.00 85.38 82 GLU A O 1
ATOM 661 N N . SER A 1 83 ? 7.039 3.817 -31.654 1.00 81.44 83 SER A N 1
ATOM 662 C CA . SER A 1 83 ? 6.255 2.580 -31.772 1.00 81.44 83 SER A CA 1
ATOM 663 C C . SER A 1 83 ? 5.011 2.542 -30.877 1.00 81.44 83 SER A C 1
ATOM 665 O O . SER A 1 83 ? 4.239 1.591 -30.958 1.00 81.44 83 SER A O 1
ATOM 667 N N . GLU A 1 84 ? 4.813 3.556 -30.026 1.00 82.12 84 GLU A N 1
ATOM 668 C CA . GLU A 1 84 ? 3.732 3.642 -29.027 1.00 82.12 84 GLU A CA 1
ATOM 669 C C . GLU A 1 84 ? 3.662 2.428 -28.074 1.00 82.12 84 GLU A C 1
ATOM 671 O O . GLU A 1 84 ? 2.638 2.155 -27.442 1.00 82.12 84 GLU A O 1
ATOM 676 N N . ILE A 1 85 ? 4.775 1.704 -27.925 1.00 82.38 85 ILE A N 1
ATOM 677 C CA . ILE A 1 85 ? 4.868 0.520 -27.073 1.00 82.38 85 ILE A CA 1
ATOM 678 C C . ILE A 1 85 ? 5.094 0.944 -25.625 1.00 82.38 85 ILE A C 1
ATOM 680 O O . ILE A 1 85 ? 5.999 1.716 -25.310 1.00 82.38 85 ILE A O 1
ATOM 684 N N . GLN A 1 86 ? 4.298 0.376 -24.718 1.00 83.88 86 GLN A N 1
ATOM 685 C CA . GLN A 1 86 ? 4.468 0.545 -23.277 1.00 83.88 86 GLN A CA 1
ATOM 686 C C . GLN A 1 86 ? 5.213 -0.663 -22.687 1.00 83.88 86 GLN A C 1
ATOM 688 O O . GLN A 1 86 ? 4.597 -1.720 -22.495 1.00 83.88 86 GLN A O 1
ATOM 693 N N . PRO A 1 87 ? 6.522 -0.538 -22.399 1.00 88.75 87 PRO A N 1
ATOM 694 C CA . PRO A 1 87 ? 7.283 -1.603 -21.761 1.00 88.75 87 PRO A CA 1
ATOM 695 C C . PRO A 1 87 ? 6.915 -1.716 -20.275 1.00 88.75 87 PRO A C 1
ATOM 697 O O . PRO A 1 87 ? 6.684 -0.709 -19.604 1.00 88.75 87 PRO A O 1
ATOM 700 N N . LEU A 1 88 ? 6.892 -2.940 -19.747 1.00 88.12 88 LEU A N 1
ATOM 701 C CA . LEU A 1 88 ? 6.652 -3.199 -18.320 1.00 88.12 88 LEU A CA 1
ATOM 702 C C . LEU A 1 88 ? 7.947 -3.379 -17.518 1.00 88.12 88 LEU A C 1
ATOM 704 O O . LEU A 1 88 ? 7.963 -3.153 -16.309 1.00 88.12 88 LEU A O 1
ATOM 708 N N . GLY A 1 89 ? 9.024 -3.793 -18.184 1.00 86.94 89 GLY A N 1
ATOM 709 C CA . GLY A 1 89 ? 10.288 -4.161 -17.557 1.00 86.94 89 GLY A CA 1
ATOM 710 C C . GLY A 1 89 ? 11.499 -3.484 -18.184 1.00 86.94 89 GLY A C 1
ATOM 711 O O . GLY A 1 89 ? 11.397 -2.687 -19.119 1.00 86.94 89 GLY A O 1
ATOM 712 N N . ARG A 1 90 ? 12.674 -3.822 -17.646 1.00 87.19 90 ARG A N 1
ATOM 713 C CA . ARG A 1 90 ? 13.946 -3.469 -18.281 1.00 87.19 90 ARG A CA 1
ATOM 714 C C . ARG A 1 90 ? 14.113 -4.325 -19.543 1.00 87.19 90 ARG A C 1
ATOM 716 O O . ARG A 1 90 ? 13.908 -5.532 -19.438 1.00 87.19 90 ARG A O 1
ATOM 723 N N . PRO A 1 91 ? 14.459 -3.729 -20.695 1.00 88.56 91 PRO A N 1
ATOM 724 C CA . PRO A 1 91 ? 14.727 -4.493 -21.906 1.00 88.56 91 PRO A CA 1
ATOM 725 C C . PRO A 1 91 ? 16.022 -5.296 -21.767 1.00 88.56 91 PRO A C 1
ATOM 727 O O . PRO A 1 91 ? 16.954 -4.859 -21.084 1.00 88.56 91 PRO A O 1
ATOM 730 N N . ASP A 1 92 ? 16.083 -6.423 -22.464 1.00 88.12 92 ASP A N 1
ATOM 731 C CA . ASP A 1 92 ? 17.334 -7.102 -22.786 1.00 88.12 92 ASP A CA 1
ATOM 732 C C . ASP A 1 92 ? 17.872 -6.521 -24.098 1.00 88.12 92 ASP A C 1
ATOM 734 O O . ASP A 1 92 ? 17.147 -6.477 -25.093 1.00 88.12 92 ASP A O 1
ATOM 738 N N . ILE A 1 93 ? 19.091 -5.981 -24.084 1.00 88.12 93 ILE A N 1
ATOM 739 C CA . ILE A 1 93 ? 19.658 -5.242 -25.219 1.00 88.12 93 ILE A CA 1
ATOM 740 C C . ILE A 1 93 ? 20.897 -5.971 -25.722 1.00 88.12 93 ILE A C 1
ATOM 742 O O . ILE A 1 93 ? 21.911 -6.048 -25.029 1.00 88.12 93 ILE A O 1
ATOM 746 N N . GLU A 1 94 ? 20.844 -6.402 -26.977 1.00 85.75 94 GLU A N 1
ATOM 747 C CA . GLU A 1 94 ? 21.958 -7.005 -27.695 1.00 85.75 94 GLU A CA 1
ATOM 748 C C . GLU A 1 94 ? 22.443 -6.057 -28.798 1.00 85.75 94 GLU A C 1
ATOM 750 O O . GLU A 1 94 ? 21.690 -5.655 -29.687 1.00 85.75 94 GLU A O 1
ATOM 755 N N . VAL A 1 95 ? 23.723 -5.682 -28.766 1.00 85.31 95 VAL A N 1
ATOM 756 C CA . VAL A 1 95 ? 24.325 -4.830 -29.803 1.00 85.31 95 VAL A CA 1
ATOM 757 C C . VAL A 1 95 ? 24.850 -5.714 -30.933 1.00 85.31 95 VAL A C 1
ATOM 759 O O . VAL A 1 95 ? 25.842 -6.421 -30.763 1.00 85.31 95 VAL A O 1
ATOM 762 N N . THR A 1 96 ? 24.198 -5.668 -32.095 1.00 80.56 96 THR A N 1
ATOM 763 C CA . THR A 1 96 ? 24.519 -6.520 -33.251 1.00 80.56 96 THR A CA 1
ATOM 764 C C . THR A 1 96 ? 25.683 -5.976 -34.077 1.00 80.56 96 THR A C 1
ATOM 766 O O . THR A 1 96 ? 26.503 -6.749 -34.569 1.00 80.56 96 THR A O 1
ATOM 769 N N . ARG A 1 97 ? 25.768 -4.650 -34.260 1.00 79.38 97 ARG A N 1
ATOM 770 C CA . ARG A 1 97 ? 26.849 -4.001 -35.026 1.00 79.38 97 ARG A CA 1
ATOM 771 C C . ARG A 1 97 ? 27.339 -2.753 -34.315 1.00 79.38 97 ARG A C 1
ATOM 773 O O . ARG A 1 97 ? 26.545 -1.858 -34.043 1.00 79.38 97 ARG A O 1
ATOM 780 N N . LYS A 1 98 ? 28.648 -2.690 -34.059 1.00 73.69 98 LYS A N 1
ATOM 781 C CA . LYS A 1 98 ? 29.327 -1.556 -33.419 1.00 73.69 98 LYS A CA 1
ATOM 782 C C . LYS A 1 98 ? 30.660 -1.247 -34.106 1.00 73.69 98 LYS A C 1
ATOM 784 O O . LYS A 1 98 ? 31.721 -1.646 -33.642 1.00 73.69 98 LYS A O 1
ATOM 789 N N . GLU A 1 99 ? 30.612 -0.530 -35.223 1.00 74.56 99 GLU A N 1
ATOM 790 C CA . GLU A 1 99 ? 31.818 -0.083 -35.930 1.00 74.56 99 GLU A CA 1
ATOM 791 C C . GLU A 1 99 ? 31.827 1.436 -36.109 1.00 74.56 99 GLU A C 1
ATOM 793 O O . GLU A 1 99 ? 30.804 2.067 -36.368 1.00 74.56 99 GLU A O 1
ATOM 798 N N . TYR A 1 100 ? 33.006 2.042 -35.963 1.00 68.12 100 TYR A N 1
ATOM 799 C CA . TYR A 1 100 ? 33.173 3.482 -36.146 1.00 68.12 100 TYR A CA 1
ATOM 800 C C . TYR A 1 100 ? 32.963 3.868 -37.614 1.00 68.12 100 TYR A C 1
ATOM 802 O O . TYR A 1 100 ? 33.641 3.342 -38.496 1.00 68.12 100 TYR A O 1
ATOM 810 N N . GLY A 1 101 ? 32.078 4.833 -37.866 1.00 69.94 101 GLY A N 1
ATOM 811 C CA . GLY A 1 101 ? 31.745 5.297 -39.215 1.00 69.94 101 GLY A CA 1
ATOM 812 C C . GLY A 1 101 ? 30.714 4.432 -39.945 1.00 69.94 101 GLY A C 1
ATOM 813 O O . GLY A 1 101 ? 30.432 4.705 -41.108 1.00 69.94 101 GLY A O 1
ATOM 814 N N . GLN A 1 102 ? 30.156 3.417 -39.281 1.00 78.00 102 GLN A N 1
ATOM 815 C CA . GLN A 1 102 ? 29.013 2.644 -39.764 1.00 78.00 102 GLN A CA 1
ATOM 816 C C . GLN A 1 102 ? 27.801 2.853 -38.851 1.00 78.00 102 GLN A C 1
ATOM 818 O O . GLN A 1 102 ? 27.910 3.420 -37.760 1.00 78.00 102 GLN A O 1
ATOM 823 N N . ASP A 1 103 ? 26.643 2.396 -39.316 1.00 80.88 103 ASP A N 1
ATOM 824 C CA . ASP A 1 103 ? 25.393 2.479 -38.569 1.00 80.88 103 ASP A CA 1
ATOM 825 C C . ASP A 1 103 ? 25.434 1.558 -37.340 1.00 80.88 103 ASP A C 1
ATOM 827 O O . ASP A 1 103 ? 25.875 0.405 -37.405 1.00 80.88 103 ASP A O 1
ATOM 831 N N . LEU A 1 104 ? 24.956 2.072 -36.206 1.00 83.69 104 LEU A N 1
ATOM 832 C CA . LEU A 1 104 ? 24.800 1.307 -34.973 1.00 83.69 104 LEU A CA 1
ATOM 833 C C . LEU A 1 104 ? 23.494 0.518 -35.058 1.00 83.69 104 LEU A C 1
ATOM 835 O O . LEU A 1 104 ? 22.420 1.115 -35.147 1.00 83.69 104 LEU A O 1
ATOM 839 N N . ALA A 1 105 ? 23.588 -0.809 -34.988 1.00 86.25 105 ALA A N 1
ATOM 840 C CA . ALA A 1 105 ? 22.424 -1.688 -34.951 1.00 86.25 105 ALA A CA 1
ATOM 841 C C . ALA A 1 105 ? 22.366 -2.421 -33.610 1.00 86.25 105 ALA A C 1
ATOM 843 O O . ALA A 1 105 ? 23.329 -3.093 -33.223 1.00 86.25 105 ALA A O 1
ATOM 844 N N . PHE A 1 106 ? 21.236 -2.301 -32.917 1.00 88.00 106 PHE A N 1
ATOM 845 C CA . PHE A 1 106 ? 20.962 -3.045 -31.691 1.00 88.00 106 PHE A CA 1
ATOM 846 C C . PHE A 1 106 ? 19.537 -3.597 -31.686 1.00 88.00 106 PHE A C 1
ATOM 848 O O . PHE A 1 106 ? 18.609 -3.002 -32.239 1.00 88.00 106 PHE A O 1
ATOM 855 N N . THR A 1 107 ? 19.383 -4.737 -31.027 1.00 88.81 107 THR A N 1
ATOM 856 C CA . THR A 1 107 ? 18.114 -5.417 -30.807 1.00 88.81 107 THR A CA 1
ATOM 857 C C . THR A 1 107 ? 17.748 -5.285 -29.335 1.00 88.81 107 THR A C 1
ATOM 859 O O . THR A 1 107 ? 18.560 -5.579 -28.463 1.00 88.81 107 THR A O 1
ATOM 862 N N . ALA A 1 108 ? 16.533 -4.825 -29.053 1.00 88.75 108 ALA A N 1
ATOM 863 C CA . ALA A 1 108 ? 15.986 -4.736 -27.707 1.00 88.75 108 ALA A CA 1
ATOM 864 C C . ALA A 1 108 ? 14.769 -5.657 -27.582 1.00 88.75 108 ALA A C 1
ATOM 866 O O . ALA A 1 108 ? 13.770 -5.472 -28.278 1.00 88.75 108 ALA A O 1
ATOM 867 N N . GLU A 1 109 ? 14.843 -6.643 -26.697 1.00 89.88 109 GLU A N 1
ATOM 868 C CA . GLU A 1 109 ? 13.726 -7.517 -26.357 1.00 89.88 109 GLU A CA 1
ATOM 869 C C . GLU A 1 109 ? 13.069 -7.022 -25.070 1.00 89.88 109 GLU A C 1
ATOM 871 O O . GLU A 1 109 ? 13.727 -6.833 -24.046 1.00 89.88 109 GLU A O 1
ATOM 876 N N . VAL A 1 110 ? 11.763 -6.765 -25.122 1.00 89.94 110 VAL A N 1
ATOM 877 C CA . VAL A 1 110 ? 11.032 -6.212 -23.986 1.00 89.94 110 VAL A CA 1
ATOM 878 C C . VAL A 1 110 ? 9.662 -6.842 -23.826 1.00 89.94 110 VAL A C 1
ATOM 880 O O . VAL A 1 110 ? 8.952 -7.130 -24.796 1.00 89.94 110 VAL A O 1
ATOM 883 N N . ASP A 1 111 ? 9.284 -7.022 -22.565 1.00 89.69 111 ASP A N 1
ATOM 884 C CA . ASP A 1 111 ? 7.948 -7.456 -22.212 1.00 89.69 111 ASP A CA 1
ATOM 885 C C . ASP A 1 111 ? 6.994 -6.254 -22.242 1.00 89.69 111 ASP A C 1
ATOM 887 O O . ASP A 1 111 ? 7.203 -5.228 -21.579 1.00 89.69 111 ASP A O 1
ATOM 891 N N . VAL A 1 112 ? 5.947 -6.380 -23.051 1.00 88.81 112 VAL A N 1
ATOM 892 C CA . VAL A 1 112 ? 4.964 -5.331 -23.319 1.00 88.81 112 VAL A CA 1
ATOM 893 C C . VAL A 1 112 ? 3.655 -5.636 -22.622 1.00 88.81 112 VAL A C 1
ATOM 895 O O . VAL A 1 112 ? 3.277 -6.796 -22.426 1.00 88.81 112 VAL A O 1
ATOM 898 N N . ARG A 1 113 ? 2.923 -4.578 -22.273 1.00 85.31 113 ARG A N 1
ATOM 899 C CA . ARG A 1 113 ? 1.566 -4.740 -21.765 1.00 85.31 113 ARG A CA 1
ATOM 900 C C . ARG A 1 113 ? 0.686 -5.374 -22.853 1.00 85.31 113 ARG A C 1
ATOM 902 O O . ARG A 1 113 ? 0.562 -4.783 -23.926 1.00 85.31 113 ARG A O 1
ATOM 909 N N . PRO A 1 114 ? 0.040 -6.524 -22.589 1.00 82.69 114 PRO A N 1
ATOM 910 C CA . PRO A 1 114 ? -0.864 -7.117 -23.559 1.00 82.69 114 PRO A CA 1
ATOM 911 C C . PRO A 1 114 ? -2.085 -6.217 -23.753 1.00 82.69 114 PRO A C 1
ATOM 913 O O . PRO A 1 114 ? -2.582 -5.599 -22.805 1.00 82.69 114 PRO A O 1
ATOM 916 N N . ASN A 1 115 ? -2.598 -6.177 -24.980 1.00 79.81 115 ASN A N 1
ATOM 917 C CA . ASN A 1 115 ? -3.863 -5.516 -25.259 1.00 79.81 115 ASN A CA 1
ATOM 918 C C . ASN A 1 115 ? -5.016 -6.428 -24.813 1.00 79.81 115 ASN A C 1
ATOM 920 O O . ASN A 1 115 ? -5.366 -7.388 -25.499 1.00 79.81 115 ASN A O 1
ATOM 924 N N . ILE A 1 116 ? -5.567 -6.161 -23.627 1.00 82.56 116 ILE A N 1
ATOM 925 C CA . ILE A 1 116 ? -6.700 -6.914 -23.084 1.00 82.56 116 ILE A CA 1
ATOM 926 C C . ILE A 1 116 ? -7.984 -6.285 -23.617 1.00 82.56 116 ILE A C 1
ATOM 928 O O . ILE A 1 116 ? -8.338 -5.169 -23.243 1.00 82.56 116 ILE A O 1
ATOM 932 N N . THR A 1 117 ? -8.704 -7.022 -24.460 1.00 84.06 117 THR A N 1
ATOM 933 C CA . THR A 1 117 ? -10.071 -6.657 -24.847 1.00 84.06 117 THR A CA 1
ATOM 934 C C . THR A 1 117 ? -11.025 -7.275 -23.835 1.00 84.06 117 THR A C 1
ATOM 936 O O . THR A 1 117 ? -11.114 -8.499 -23.736 1.00 84.06 117 THR A O 1
ATOM 939 N N . LEU A 1 118 ? -11.691 -6.436 -23.040 1.00 83.69 118 LEU A N 1
ATOM 940 C CA . LEU A 1 118 ? -12.695 -6.911 -22.092 1.00 83.69 118 LEU A CA 1
ATOM 941 C C . LEU A 1 118 ? -13.925 -7.429 -22.859 1.00 83.69 118 LEU A C 1
ATOM 943 O O . LEU A 1 118 ? -14.338 -6.788 -23.829 1.00 83.69 118 LEU A O 1
ATOM 947 N N . PRO A 1 119 ? -14.515 -8.564 -22.443 1.00 84.88 119 PRO A N 1
ATOM 948 C CA . PRO A 1 119 ? -15.800 -9.000 -22.972 1.00 84.88 119 PRO A CA 1
ATOM 949 C C . PRO A 1 119 ? -16.919 -8.048 -22.520 1.00 84.88 119 PRO A C 1
ATOM 951 O O . PRO A 1 119 ? -16.722 -7.208 -21.640 1.00 84.88 119 PRO A O 1
ATOM 954 N N . ASP A 1 120 ? -18.105 -8.192 -23.112 1.00 86.69 120 ASP A N 1
ATOM 955 C CA . ASP A 1 120 ? -19.282 -7.410 -22.729 1.00 86.69 120 ASP A CA 1
ATOM 956 C C . ASP A 1 120 ? -19.666 -7.670 -21.261 1.00 86.69 120 ASP A C 1
ATOM 958 O O . ASP A 1 120 ? -20.131 -8.750 -20.893 1.00 86.69 120 ASP A O 1
ATOM 962 N N . LEU A 1 121 ? -19.458 -6.658 -20.415 1.00 82.38 121 LEU A N 1
ATOM 963 C CA . LEU A 1 121 ? -19.736 -6.714 -18.980 1.00 82.38 121 LEU A CA 1
ATOM 964 C C . LEU A 1 121 ? -21.241 -6.705 -18.673 1.00 82.38 121 LEU A C 1
ATOM 966 O O . LEU A 1 121 ? -21.622 -7.033 -17.552 1.00 82.38 121 LEU A O 1
ATOM 970 N N . GLY A 1 122 ? -22.102 -6.373 -19.644 1.00 82.31 122 GLY A N 1
ATOM 971 C CA . GLY A 1 122 ? -23.557 -6.376 -19.467 1.00 82.31 122 GLY A CA 1
ATOM 972 C C . GLY A 1 122 ? -24.154 -7.766 -19.223 1.00 82.31 122 GLY A C 1
ATOM 973 O O . GLY A 1 122 ? -25.248 -7.877 -18.677 1.00 82.31 122 GLY A O 1
ATOM 974 N N . GLN A 1 123 ? -23.433 -8.832 -19.578 1.00 82.00 123 GLN A N 1
ATOM 975 C CA . GLN A 1 123 ? -23.852 -10.216 -19.324 1.00 82.00 123 GLN A CA 1
ATOM 976 C C . GLN A 1 123 ? -23.545 -10.683 -17.892 1.00 82.00 123 GLN A C 1
ATOM 978 O O . GLN A 1 123 ? -24.047 -11.721 -17.458 1.00 82.00 123 GLN A O 1
ATOM 983 N N . LEU A 1 124 ? -22.725 -9.937 -17.143 1.00 84.56 124 LEU A N 1
ATOM 984 C CA . LEU A 1 124 ? -22.343 -10.299 -15.785 1.00 84.56 124 LEU A CA 1
ATOM 985 C C . LEU A 1 124 ? -23.432 -9.856 -14.802 1.00 84.56 124 LEU A C 1
ATOM 987 O O . LEU A 1 124 ? -23.523 -8.688 -14.434 1.00 84.56 124 LEU A O 1
ATOM 991 N N . THR A 1 125 ? -24.252 -10.804 -14.354 1.00 86.00 125 THR A N 1
ATOM 992 C CA . THR A 1 125 ? -25.245 -10.550 -13.303 1.00 86.00 125 THR A CA 1
ATOM 993 C C . THR A 1 125 ? -24.645 -10.897 -11.944 1.00 86.00 125 THR A C 1
ATOM 995 O O . THR A 1 125 ? -24.262 -12.042 -11.710 1.00 86.00 125 THR A O 1
ATOM 998 N N . VAL A 1 126 ? -24.569 -9.915 -11.046 1.00 86.69 126 VAL A N 1
ATOM 999 C CA . VAL A 1 126 ? -24.173 -10.109 -9.645 1.00 86.69 126 VAL A CA 1
ATOM 1000 C C . VAL A 1 126 ? -25.411 -9.917 -8.781 1.00 86.69 126 VAL A C 1
ATOM 1002 O O . VAL A 1 126 ? -26.054 -8.871 -8.846 1.00 86.69 126 VAL A O 1
ATOM 1005 N N . SER A 1 127 ? -25.753 -10.930 -7.988 1.00 87.44 127 SER A N 1
ATOM 1006 C CA . SER A 1 127 ? -26.823 -10.816 -6.999 1.00 87.44 127 SER A CA 1
ATOM 1007 C C . SER A 1 127 ? -26.257 -10.190 -5.732 1.00 87.44 127 SER A C 1
ATOM 1009 O O . SER A 1 127 ? -25.305 -10.716 -5.160 1.00 87.44 127 SER A O 1
ATOM 1011 N N . VAL A 1 128 ? -26.842 -9.076 -5.304 1.00 88.56 128 VAL A N 1
ATOM 1012 C CA . VAL A 1 128 ? -26.558 -8.455 -4.009 1.00 88.56 128 VAL A CA 1
ATOM 1013 C C . VAL A 1 128 ? -27.812 -8.605 -3.167 1.00 88.56 128 VAL A C 1
ATOM 1015 O O . VAL A 1 128 ? -28.899 -8.231 -3.609 1.00 88.56 128 VAL A O 1
ATOM 1018 N N . GLU A 1 129 ? -27.670 -9.189 -1.984 1.00 87.06 129 GLU A N 1
ATOM 1019 C CA . GLU A 1 129 ? -28.778 -9.285 -1.040 1.00 87.06 129 GLU A CA 1
ATOM 1020 C C . GLU A 1 129 ? -29.154 -7.881 -0.542 1.00 87.06 129 GLU A C 1
ATOM 1022 O O . GLU A 1 129 ? -28.263 -7.090 -0.211 1.00 87.06 129 GLU A O 1
ATOM 1027 N N . PRO A 1 130 ? -30.454 -7.534 -0.520 1.00 85.31 130 PRO A N 1
ATOM 1028 C CA . PRO A 1 130 ? -30.889 -6.266 0.033 1.00 85.31 130 PRO A CA 1
ATOM 1029 C C . PRO A 1 130 ? -30.621 -6.268 1.538 1.00 85.31 130 PRO A C 1
ATOM 1031 O O . PRO A 1 130 ? -31.071 -7.153 2.262 1.00 85.31 130 PRO A O 1
ATOM 1034 N N . ILE A 1 131 ? -29.879 -5.267 1.998 1.00 86.19 131 ILE A N 1
ATOM 1035 C CA . ILE A 1 131 ? -29.665 -5.036 3.422 1.00 86.19 131 ILE A CA 1
ATOM 1036 C C . ILE A 1 131 ? -30.805 -4.138 3.893 1.00 86.19 131 ILE A C 1
ATOM 1038 O O . ILE A 1 131 ? -30.879 -2.972 3.499 1.00 86.19 131 ILE A O 1
ATOM 1042 N N . GLU A 1 132 ? -31.696 -4.684 4.713 1.00 86.38 132 GLU A N 1
ATOM 1043 C CA . GLU A 1 132 ? -32.694 -3.902 5.437 1.00 86.38 132 GLU A CA 1
ATOM 1044 C C . GLU A 1 132 ? -32.104 -3.505 6.790 1.00 86.38 132 GLU A C 1
ATOM 1046 O O . GLU A 1 132 ? -31.607 -4.352 7.528 1.00 86.38 132 GLU A O 1
ATOM 1051 N N . VAL A 1 133 ? -32.115 -2.208 7.090 1.00 87.81 133 VAL A N 1
ATOM 1052 C CA . VAL A 1 133 ? -31.711 -1.688 8.399 1.00 87.81 133 VAL A CA 1
ATOM 1053 C C . VAL A 1 133 ? -32.976 -1.562 9.232 1.00 87.81 133 VAL A C 1
ATOM 1055 O O . VAL A 1 133 ? -33.896 -0.848 8.830 1.00 87.81 133 VAL A O 1
ATOM 1058 N N . SER A 1 134 ? -33.034 -2.271 10.356 1.00 92.12 134 SER A N 1
ATOM 1059 C CA . SER A 1 134 ? -34.166 -2.197 11.278 1.00 92.12 134 SER A CA 1
ATOM 1060 C C . SER A 1 134 ? -34.026 -1.012 12.238 1.00 92.12 134 SER A C 1
ATOM 1062 O O . SER A 1 134 ? -32.925 -0.510 12.473 1.00 92.12 134 SER A O 1
ATOM 1064 N N . ASP A 1 135 ? -35.138 -0.570 12.829 1.00 90.56 135 ASP A N 1
ATOM 1065 C CA . ASP A 1 135 ? -35.108 0.465 13.873 1.00 90.56 135 ASP A CA 1
ATOM 1066 C C . ASP A 1 135 ? -34.329 -0.004 15.120 1.00 90.56 135 ASP A C 1
ATOM 1068 O O . ASP A 1 135 ? -33.695 0.808 15.795 1.00 90.56 135 ASP A O 1
ATOM 1072 N N . ASP A 1 136 ? -34.300 -1.315 15.388 1.00 91.12 136 ASP A N 1
ATOM 1073 C CA . ASP A 1 136 ? -33.532 -1.913 16.488 1.00 91.12 136 ASP A CA 1
ATOM 1074 C C . ASP A 1 136 ? -32.014 -1.792 16.262 1.00 91.12 136 ASP A C 1
ATOM 1076 O O . ASP A 1 136 ? -31.263 -1.532 17.209 1.00 91.12 136 ASP A O 1
ATOM 1080 N N . ASP A 1 137 ? -31.550 -1.919 15.012 1.00 88.56 137 ASP A N 1
ATOM 1081 C CA . ASP A 1 137 ? -30.140 -1.701 14.655 1.00 88.56 137 ASP A CA 1
ATOM 1082 C C . ASP A 1 137 ? -29.746 -0.238 14.888 1.00 88.56 137 ASP A C 1
ATOM 1084 O O . ASP A 1 137 ? -28.669 0.059 15.415 1.00 88.56 137 ASP A O 1
ATOM 1088 N N . VAL A 1 138 ? -30.647 0.687 14.535 1.00 89.94 138 VAL A N 1
ATOM 1089 C CA . VAL A 1 138 ? -30.451 2.124 14.753 1.00 89.94 138 VAL A CA 1
ATOM 1090 C C . VAL A 1 138 ? -30.382 2.435 16.244 1.00 89.94 138 VAL A C 1
ATOM 1092 O O . VAL A 1 138 ? -29.470 3.143 16.668 1.00 89.94 138 VAL A O 1
ATOM 1095 N N . GLU A 1 139 ? -31.297 1.897 17.049 1.00 88.94 139 GLU A N 1
ATOM 1096 C CA . GLU A 1 139 ? -31.307 2.113 18.497 1.00 88.94 139 GLU A CA 1
ATOM 1097 C C . GLU A 1 139 ? -30.064 1.508 19.166 1.00 88.94 139 GLU A C 1
ATOM 1099 O O . GLU A 1 139 ? -29.447 2.150 20.016 1.00 88.94 139 GLU A O 1
ATOM 1104 N N . THR A 1 140 ? -29.626 0.325 18.731 1.00 89.12 140 THR A N 1
ATOM 1105 C CA . THR A 1 140 ? -28.403 -0.323 19.233 1.00 89.12 140 THR A CA 1
ATOM 1106 C C . THR A 1 140 ? -27.166 0.538 18.971 1.00 89.12 140 THR A C 1
ATOM 1108 O O . THR A 1 140 ? -26.351 0.769 19.872 1.00 89.12 140 THR A O 1
ATOM 1111 N N . GLU A 1 141 ? -27.026 1.073 17.757 1.00 89.50 141 GLU A N 1
ATOM 1112 C CA . GLU A 1 141 ? -25.919 1.971 17.422 1.00 89.50 141 GLU A CA 1
ATOM 1113 C C . GLU A 1 141 ? -26.016 3.308 18.166 1.00 89.50 141 GLU A C 1
ATOM 1115 O O . GLU A 1 141 ? -25.009 3.836 18.649 1.00 89.50 141 GLU A O 1
ATOM 1120 N N . LEU A 1 142 ? -27.225 3.844 18.341 1.00 88.06 142 LEU A N 1
ATOM 1121 C CA . LEU A 1 142 ? -27.450 5.076 19.093 1.00 88.06 142 LEU A CA 1
ATOM 1122 C C . LEU A 1 142 ? -27.066 4.889 20.570 1.00 88.06 142 LEU A C 1
ATOM 1124 O O . LEU A 1 142 ? -26.373 5.736 21.141 1.00 88.06 142 LEU A O 1
ATOM 1128 N N . GLN A 1 143 ? -27.410 3.752 21.175 1.00 86.62 143 GLN A N 1
ATOM 1129 C CA . GLN A 1 143 ? -26.978 3.383 22.525 1.00 86.62 143 GLN A CA 1
ATOM 1130 C C . GLN A 1 143 ? -25.457 3.215 22.619 1.00 86.62 143 GLN A C 1
ATOM 1132 O O . GLN A 1 143 ? -24.838 3.784 23.520 1.00 86.62 143 GLN A O 1
ATOM 1137 N N . SER A 1 144 ? -24.836 2.519 21.662 1.00 86.56 144 SER A N 1
ATOM 1138 C CA . SER A 1 144 ? -23.375 2.372 21.559 1.00 86.56 144 SER A CA 1
ATOM 1139 C C . SER A 1 144 ? -22.669 3.732 21.503 1.00 86.56 144 SER A C 1
ATOM 1141 O O . SER A 1 144 ? -21.664 3.952 22.186 1.00 86.56 144 SER A O 1
ATOM 1143 N N . LEU A 1 145 ? -23.218 4.691 20.753 1.00 87.38 145 LEU A N 1
ATOM 1144 C CA . LEU A 1 145 ? -22.703 6.057 20.695 1.00 87.38 145 LEU A CA 1
ATOM 1145 C C . LEU A 1 145 ? -22.884 6.799 22.022 1.00 87.38 145 LEU A C 1
ATOM 1147 O O . LEU A 1 145 ? -21.928 7.406 22.505 1.00 87.38 145 LEU A O 1
ATOM 1151 N N . ARG A 1 146 ? -24.065 6.728 22.645 1.00 85.88 146 ARG A N 1
ATOM 1152 C CA . ARG A 1 146 ? -24.324 7.372 23.947 1.00 85.88 146 ARG A CA 1
ATOM 1153 C C . ARG A 1 146 ? -23.387 6.848 25.029 1.00 85.88 146 ARG A C 1
ATOM 1155 O O . ARG A 1 146 ? -22.857 7.636 25.804 1.00 85.88 146 ARG A O 1
ATOM 1162 N N . VAL A 1 147 ? -23.123 5.544 25.032 1.00 84.44 147 VAL A N 1
ATOM 1163 C CA . VAL A 1 147 ? -22.178 4.885 25.942 1.00 84.44 147 VAL A CA 1
ATOM 1164 C C . VAL A 1 147 ? -20.766 5.468 25.823 1.00 84.44 147 VAL A C 1
ATOM 1166 O O . VAL A 1 147 ? -20.123 5.718 26.842 1.00 84.44 147 VAL A O 1
ATOM 1169 N N . ARG A 1 148 ? -20.290 5.751 24.603 1.00 82.88 148 ARG A N 1
ATOM 1170 C CA . ARG A 1 148 ? -18.949 6.329 24.371 1.00 82.88 148 ARG A CA 1
ATOM 1171 C C . ARG A 1 148 ? -18.799 7.754 24.899 1.00 82.88 148 ARG A C 1
ATOM 1173 O O . ARG A 1 148 ? -17.688 8.151 25.235 1.00 82.88 148 ARG A O 1
ATOM 1180 N N . PHE A 1 149 ? -19.891 8.513 24.941 1.00 83.56 149 PHE A N 1
ATOM 1181 C CA . PHE A 1 149 ? -19.912 9.908 25.391 1.00 83.56 149 PHE A CA 1
ATOM 1182 C C . PHE A 1 149 ? -20.542 10.083 26.780 1.00 83.56 149 PHE A C 1
ATOM 1184 O O . PHE A 1 149 ? -20.840 11.208 27.179 1.00 83.56 149 PHE A O 1
ATOM 1191 N N . GLY A 1 150 ? -20.742 8.989 27.520 1.00 83.38 150 GLY A N 1
ATOM 1192 C CA . GLY A 1 150 ? -21.226 9.039 28.894 1.00 83.38 150 GLY A CA 1
ATOM 1193 C C . GLY A 1 150 ? -20.227 9.726 29.828 1.00 83.38 150 GLY A C 1
ATOM 1194 O O . GLY A 1 150 ? -19.016 9.534 29.712 1.00 83.38 150 GLY A O 1
ATOM 1195 N N . THR A 1 151 ? -20.738 10.521 30.766 1.00 85.12 151 THR A N 1
ATOM 1196 C CA . THR A 1 151 ? -19.925 11.143 31.823 1.00 85.12 151 THR A CA 1
ATOM 1197 C C . THR A 1 151 ? -19.900 10.230 33.046 1.00 85.12 151 THR A C 1
ATOM 1199 O O . THR A 1 151 ? -20.906 9.609 33.378 1.00 85.12 151 THR A O 1
ATOM 1202 N N . LEU A 1 152 ? -18.746 10.115 33.707 1.00 87.81 152 LEU A N 1
ATOM 1203 C CA . LEU A 1 152 ? -18.590 9.292 34.908 1.00 87.81 152 LEU A CA 1
ATOM 1204 C C . LEU A 1 152 ? -18.740 10.158 36.160 1.00 87.81 152 LEU A C 1
ATOM 1206 O O . LEU A 1 152 ? -17.869 10.985 36.438 1.00 87.81 152 LEU A O 1
ATOM 1210 N N . ASN A 1 153 ? -19.800 9.928 36.931 1.00 87.38 153 ASN A N 1
ATOM 1211 C CA . ASN A 1 153 ? -20.065 10.630 38.184 1.00 87.38 153 ASN A CA 1
ATOM 1212 C C . ASN A 1 153 ? -19.772 9.710 39.381 1.00 87.38 153 ASN A C 1
ATOM 1214 O O . ASN A 1 153 ? -20.164 8.546 39.348 1.00 87.38 153 ASN A O 1
ATOM 1218 N N . PRO A 1 154 ? -19.088 10.179 40.439 1.00 88.38 154 PRO A N 1
ATOM 1219 C CA . PRO A 1 154 ? -18.847 9.374 41.636 1.00 88.38 154 PRO A CA 1
ATOM 1220 C C . PRO A 1 154 ? -20.153 9.126 42.405 1.00 88.38 154 PRO A C 1
ATOM 1222 O O . PRO A 1 154 ? -20.933 10.057 42.601 1.00 88.38 154 PRO A O 1
ATOM 1225 N N . VAL A 1 155 ? -20.374 7.888 42.859 1.00 87.94 155 VAL A N 1
ATOM 1226 C CA . VAL A 1 155 ? -21.574 7.502 43.623 1.00 87.94 155 VAL A CA 1
ATOM 1227 C C . VAL A 1 155 ? -21.186 6.637 44.822 1.00 87.94 155 VAL A C 1
ATOM 1229 O O . VAL A 1 155 ? -20.335 5.759 44.720 1.00 87.94 155 VAL A O 1
ATOM 1232 N N . GLU A 1 156 ? -21.843 6.864 45.959 1.00 80.38 156 GLU A N 1
ATOM 1233 C CA . GLU A 1 156 ? -21.662 6.107 47.206 1.00 80.38 156 GLU A CA 1
ATOM 1234 C C . GLU A 1 156 ? -22.740 5.015 47.342 1.00 80.38 156 GLU A C 1
ATOM 1236 O O . GLU A 1 156 ? -23.559 5.025 48.261 1.00 80.38 156 GLU A O 1
ATOM 1241 N N . ARG A 1 157 ? -22.791 4.087 46.378 1.00 85.75 157 ARG A N 1
ATOM 1242 C CA . ARG A 1 157 ? -23.698 2.924 46.395 1.00 85.75 157 ARG A CA 1
ATOM 1243 C C . ARG A 1 157 ? -22.923 1.620 46.158 1.00 85.75 157 ARG A C 1
ATOM 1245 O O . ARG A 1 157 ? -21.828 1.685 45.598 1.00 85.75 157 ARG A O 1
ATOM 1252 N N . PRO A 1 158 ? -23.475 0.450 46.538 1.00 87.12 158 PRO A N 1
ATOM 1253 C CA . PRO A 1 158 ? -22.883 -0.837 46.183 1.00 87.12 158 PRO A CA 1
ATOM 1254 C C . PRO A 1 158 ? -22.735 -0.984 44.667 1.00 87.12 158 PRO A C 1
ATOM 1256 O O . PRO A 1 158 ? -23.596 -0.524 43.915 1.00 87.12 158 PRO A O 1
ATOM 1259 N N . VAL A 1 159 ? -21.665 -1.645 44.229 1.00 87.44 159 VAL A N 1
ATOM 1260 C CA . VAL A 1 159 ? -21.348 -1.800 42.805 1.00 87.44 159 VAL A CA 1
ATOM 1261 C C . VAL A 1 159 ? -22.458 -2.544 42.057 1.00 87.44 159 VAL A C 1
ATOM 1263 O O . VAL A 1 159 ? -22.823 -3.662 42.436 1.00 87.44 159 VAL A O 1
ATOM 1266 N N . ALA A 1 160 ? -22.938 -1.951 40.960 1.00 86.81 160 ALA A N 1
ATOM 1267 C CA . ALA A 1 160 ? -23.882 -2.561 40.030 1.00 86.81 160 ALA A CA 1
ATOM 1268 C C . ALA A 1 160 ? -23.247 -2.834 38.653 1.00 86.81 160 ALA A C 1
ATOM 1270 O O . ALA A 1 160 ? -22.191 -2.307 38.300 1.00 86.81 160 ALA A O 1
ATOM 1271 N N . VAL A 1 161 ? -23.909 -3.679 37.856 1.00 86.06 161 VAL A N 1
ATOM 1272 C CA . VAL A 1 161 ? -23.499 -3.965 36.473 1.00 86.06 161 VAL A CA 1
ATOM 1273 C C . VAL A 1 161 ? -23.622 -2.691 35.629 1.00 86.06 161 VAL A C 1
ATOM 1275 O O . VAL A 1 161 ? -24.669 -2.047 35.638 1.00 86.06 161 VAL A O 1
ATOM 1278 N N . GLY A 1 162 ? -22.566 -2.344 34.890 1.00 84.69 162 GLY A N 1
ATOM 1279 C CA . GLY A 1 162 ? -22.485 -1.132 34.067 1.00 84.69 162 GLY A CA 1
ATOM 1280 C C . GLY A 1 162 ? -21.823 0.078 34.740 1.00 84.69 162 GLY A C 1
ATOM 1281 O O . GLY A 1 162 ? -21.591 1.082 34.062 1.00 84.69 162 GLY A O 1
ATOM 1282 N N . ASP A 1 163 ? -21.479 -0.010 36.029 1.00 89.00 163 ASP A N 1
ATOM 1283 C CA . ASP A 1 163 ? -20.702 1.021 36.724 1.00 89.00 163 ASP A CA 1
ATOM 1284 C C . ASP A 1 163 ? -19.203 0.925 36.371 1.00 89.00 163 ASP A C 1
ATOM 1286 O O . ASP A 1 163 ? -18.670 -0.136 36.027 1.00 89.00 163 ASP A O 1
ATOM 1290 N N . PHE A 1 164 ? -18.501 2.053 36.481 1.00 89.44 164 PHE A N 1
ATOM 1291 C CA . PHE A 1 164 ? -17.046 2.129 36.388 1.00 89.44 164 PHE A CA 1
ATOM 1292 C C . PHE A 1 164 ? -16.440 2.129 37.783 1.00 89.44 164 PHE A C 1
ATOM 1294 O O . PHE A 1 164 ? -16.619 3.068 38.557 1.00 89.44 164 PHE A O 1
ATOM 1301 N N . VAL A 1 165 ? -15.660 1.102 38.087 1.00 90.06 165 VAL A N 1
ATOM 1302 C CA . VAL A 1 165 ? -14.960 0.977 39.363 1.00 90.06 165 VAL A CA 1
ATOM 1303 C C . VAL A 1 165 ? -13.475 1.238 39.187 1.00 90.06 165 VAL A C 1
ATOM 1305 O O . VAL A 1 165 ? -12.884 0.921 38.156 1.00 90.06 165 VAL A O 1
ATOM 1308 N N . THR A 1 166 ? -12.859 1.835 40.200 1.00 91.44 166 THR A N 1
ATOM 1309 C CA . THR A 1 166 ? -11.402 1.859 40.34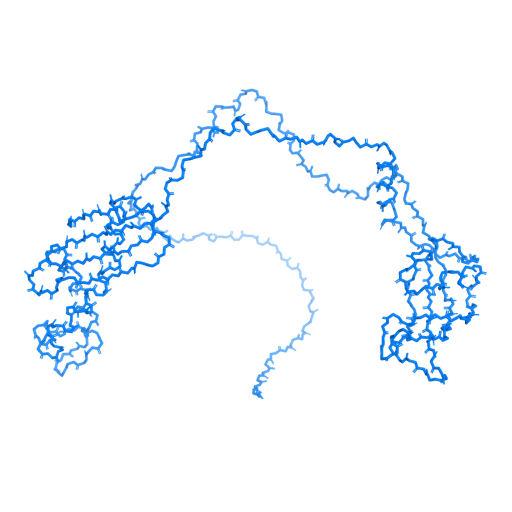0 1.00 91.44 166 THR A CA 1
ATOM 1310 C C . THR A 1 166 ? -11.019 0.791 41.345 1.00 91.44 166 THR A C 1
ATOM 1312 O O . THR A 1 166 ? -11.455 0.868 42.492 1.00 91.44 166 THR A O 1
ATOM 1315 N N . ILE A 1 167 ? -10.240 -0.193 40.912 1.00 90.62 167 ILE A N 1
ATOM 1316 C CA . ILE A 1 167 ? -9.884 -1.368 41.704 1.00 90.62 167 ILE A CA 1
ATOM 1317 C C . ILE A 1 167 ? -8.374 -1.530 41.814 1.00 90.62 167 ILE A C 1
ATOM 1319 O O . ILE A 1 167 ? -7.627 -1.170 40.900 1.00 90.62 167 ILE A O 1
ATOM 1323 N N . ASP A 1 168 ? -7.957 -2.117 42.927 1.00 91.00 168 ASP A N 1
ATOM 1324 C CA . ASP A 1 168 ? -6.635 -2.707 43.069 1.00 91.00 168 ASP A CA 1
ATOM 1325 C C . ASP A 1 168 ? -6.754 -4.213 42.949 1.00 91.00 168 ASP A C 1
ATOM 1327 O O . ASP A 1 168 ? -7.638 -4.820 43.554 1.00 91.00 168 ASP A O 1
ATOM 1331 N N . LEU A 1 169 ? -5.859 -4.797 42.168 1.00 88.25 169 LEU A N 1
ATOM 1332 C CA . LEU A 1 169 ? -5.748 -6.225 41.950 1.00 88.25 169 LEU A CA 1
ATOM 1333 C C . LEU A 1 169 ? -4.380 -6.676 42.443 1.00 88.25 169 LEU A C 1
ATOM 1335 O O . LEU A 1 169 ? -3.361 -6.102 42.058 1.00 88.25 169 LEU A O 1
ATOM 1339 N N . SER A 1 170 ? -4.354 -7.738 43.235 1.00 86.31 170 SER A N 1
ATOM 1340 C CA . SER A 1 170 ? -3.150 -8.522 43.490 1.00 86.31 170 SER A CA 1
ATOM 1341 C C . SER A 1 170 ? -3.457 -9.992 43.239 1.00 86.31 170 SER A C 1
ATOM 1343 O O . SER A 1 170 ? -4.548 -10.466 43.549 1.00 86.31 170 SER A O 1
ATOM 1345 N N . ALA A 1 171 ? -2.515 -10.711 42.632 1.00 84.62 171 ALA A N 1
ATOM 1346 C CA . ALA A 1 171 ? -2.665 -12.134 42.355 1.00 84.62 171 ALA A CA 1
ATOM 1347 C C . ALA A 1 171 ? -1.526 -12.924 42.999 1.00 84.62 171 ALA A C 1
ATOM 1349 O O . ALA A 1 171 ? -0.349 -12.596 42.818 1.00 84.62 171 ALA A O 1
ATOM 1350 N N . THR A 1 172 ? -1.890 -13.987 43.709 1.00 82.19 172 THR A N 1
ATOM 1351 C CA . THR A 1 172 ? -0.973 -14.951 44.317 1.00 82.19 172 THR A CA 1
ATOM 1352 C C . THR A 1 172 ? -1.158 -16.324 43.672 1.00 82.19 172 THR A C 1
ATOM 1354 O O . THR A 1 172 ? -2.277 -16.774 43.418 1.00 82.19 172 THR A O 1
ATOM 1357 N N . VAL A 1 173 ? -0.049 -17.007 43.384 1.00 80.44 173 VAL A N 1
ATOM 1358 C CA . VAL A 1 173 ? -0.029 -18.399 42.905 1.00 80.44 173 VAL A CA 1
ATOM 1359 C C . VAL A 1 173 ? 0.788 -19.203 43.905 1.00 80.44 173 VAL A C 1
ATOM 1361 O O . VAL A 1 173 ? 1.946 -18.880 44.139 1.00 80.44 173 VAL A O 1
ATOM 1364 N N . ASP A 1 174 ? 0.184 -20.214 44.534 1.00 70.88 174 ASP A N 1
ATOM 1365 C CA . ASP A 1 174 ? 0.849 -21.077 45.526 1.00 70.88 174 ASP A CA 1
ATOM 1366 C C . ASP A 1 174 ? 1.547 -20.305 46.678 1.00 70.88 174 ASP A C 1
ATOM 1368 O O . ASP A 1 174 ? 2.529 -20.767 47.257 1.00 70.88 174 ASP A O 1
ATOM 1372 N N . GLY A 1 175 ? 1.028 -19.119 47.029 1.00 69.06 175 GLY A N 1
ATOM 1373 C CA . GLY A 1 175 ? 1.577 -18.244 48.075 1.00 69.06 175 GLY A CA 1
ATOM 1374 C C . GLY A 1 175 ? 2.677 -17.278 47.617 1.00 69.06 175 GLY A C 1
ATOM 1375 O O . GLY A 1 175 ? 3.150 -16.486 48.431 1.00 69.06 175 GLY A O 1
ATOM 1376 N N . GLU A 1 176 ? 3.058 -17.294 46.337 1.00 75.38 176 GLU A N 1
ATOM 1377 C CA . GLU A 1 176 ? 3.994 -16.338 45.741 1.00 75.38 176 GLU A CA 1
ATOM 1378 C C . GLU A 1 176 ? 3.234 -15.251 44.960 1.00 75.38 176 GLU A C 1
ATOM 1380 O O . GLU A 1 176 ? 2.358 -15.539 44.139 1.00 75.38 176 GLU A O 1
ATOM 1385 N N . GLU A 1 177 ? 3.545 -13.980 45.230 1.00 75.62 177 GLU A N 1
ATOM 1386 C CA . GLU A 1 177 ? 2.966 -12.844 44.507 1.00 75.62 177 GLU A CA 1
ATOM 1387 C C . GLU A 1 177 ? 3.503 -12.786 43.076 1.00 75.62 177 GLU A C 1
ATOM 1389 O O . GLU A 1 177 ? 4.712 -12.841 42.843 1.00 75.62 177 GLU A O 1
ATOM 1394 N N . VAL A 1 178 ? 2.605 -12.616 42.105 1.00 75.56 178 VAL A N 1
ATOM 1395 C CA . VAL A 1 178 ? 2.986 -12.460 40.700 1.00 75.56 178 VAL A CA 1
ATOM 1396 C C . VAL A 1 178 ? 3.085 -10.961 40.383 1.00 75.56 178 VAL A C 1
ATOM 1398 O O . VAL A 1 178 ? 2.054 -10.311 40.197 1.00 75.56 178 VAL A O 1
ATOM 1401 N N . PRO A 1 179 ? 4.294 -10.377 40.251 1.00 68.62 179 PRO A N 1
ATOM 1402 C CA . PRO A 1 179 ? 4.458 -8.925 40.110 1.00 68.62 179 PRO A CA 1
ATOM 1403 C C . PRO A 1 179 ? 3.827 -8.366 38.829 1.00 68.62 179 PRO A C 1
ATOM 1405 O O . PRO A 1 179 ? 3.390 -7.222 38.799 1.00 68.62 179 PRO A O 1
ATOM 1408 N N . ASN A 1 180 ? 3.727 -9.180 37.775 1.00 71.62 180 ASN A N 1
ATOM 1409 C CA . ASN A 1 180 ? 3.107 -8.786 36.505 1.00 71.62 180 ASN A CA 1
ATOM 1410 C C . ASN A 1 180 ? 1.570 -8.893 36.501 1.00 71.62 180 ASN A C 1
ATOM 1412 O O . ASN A 1 180 ? 0.949 -8.566 35.492 1.00 71.62 180 ASN A O 1
ATOM 1416 N N . ALA A 1 181 ? 0.962 -9.372 37.589 1.00 72.62 181 ALA A N 1
ATOM 1417 C CA . ALA A 1 181 ? -0.487 -9.509 37.739 1.00 72.62 181 ALA A CA 1
ATOM 1418 C C . ALA A 1 181 ? -1.064 -8.583 38.828 1.00 72.62 181 ALA A C 1
ATOM 1420 O O . ALA A 1 181 ? -2.270 -8.607 39.069 1.00 72.62 181 ALA A O 1
ATOM 1421 N N . ALA A 1 182 ? -0.221 -7.758 39.462 1.00 80.38 182 ALA A N 1
ATOM 1422 C CA . ALA A 1 182 ? -0.652 -6.712 40.376 1.00 80.38 182 ALA A CA 1
ATOM 1423 C C . ALA A 1 182 ? -0.887 -5.398 39.614 1.00 80.38 182 ALA A C 1
ATOM 1425 O O . ALA A 1 182 ? -0.049 -4.963 38.822 1.00 80.38 182 ALA A O 1
ATOM 1426 N N . ALA A 1 183 ? -2.027 -4.759 39.853 1.00 84.25 183 ALA A N 1
ATOM 1427 C CA . ALA A 1 183 ? -2.376 -3.473 39.263 1.00 84.25 183 ALA A CA 1
ATOM 1428 C C . ALA A 1 183 ? -3.099 -2.616 40.298 1.00 84.25 183 ALA A C 1
ATOM 1430 O O . ALA A 1 183 ? -4.097 -3.043 40.868 1.00 84.25 183 ALA A O 1
ATOM 1431 N N . GLU A 1 184 ? -2.621 -1.394 40.512 1.00 87.62 184 GLU A N 1
ATOM 1432 C CA . GLU A 1 184 ? -3.267 -0.432 41.403 1.00 87.62 184 GLU A CA 1
ATOM 1433 C C . GLU A 1 184 ? -4.005 0.649 40.615 1.00 87.62 184 GLU A C 1
ATOM 1435 O O . GLU A 1 184 ? -3.509 1.148 39.602 1.00 87.62 184 GLU A O 1
ATOM 1440 N N . GLY A 1 185 ? -5.171 1.063 41.111 1.00 87.50 185 GLY A N 1
ATOM 1441 C CA . GLY A 1 185 ? -5.946 2.155 40.523 1.00 87.50 185 GLY A CA 1
ATOM 1442 C C . GLY A 1 185 ? -6.477 1.861 39.117 1.00 87.50 185 GLY A C 1
ATOM 1443 O O . GLY A 1 185 ? -6.678 2.788 38.328 1.00 87.50 185 GLY A O 1
ATOM 1444 N N . LEU A 1 186 ? -6.700 0.590 38.786 1.00 88.94 186 LEU A N 1
ATOM 1445 C CA . LEU A 1 186 ? -7.197 0.173 37.483 1.00 88.94 186 LEU A CA 1
ATOM 1446 C C . LEU A 1 186 ? -8.675 0.547 37.338 1.00 88.94 186 LEU A C 1
ATOM 1448 O O . LEU A 1 186 ? -9.493 0.196 38.184 1.00 88.94 186 LEU A O 1
ATOM 1452 N N . SER A 1 187 ? -9.034 1.240 36.256 1.00 89.31 187 SER A N 1
ATOM 1453 C CA . SER A 1 187 ? -10.438 1.524 35.947 1.00 89.31 187 SER A CA 1
ATOM 1454 C C . SER A 1 187 ? -11.040 0.383 35.131 1.00 89.31 187 SER A C 1
ATOM 1456 O O . SER A 1 187 ? -10.527 0.062 34.059 1.00 89.31 187 SER A O 1
ATOM 1458 N N . HIS A 1 188 ? -12.146 -0.186 35.606 1.00 89.00 188 HIS A N 1
ATOM 1459 C CA . HIS A 1 188 ? -12.847 -1.297 34.961 1.00 89.00 188 HIS A CA 1
ATOM 1460 C C . HIS A 1 188 ? -14.350 -1.035 34.859 1.00 89.00 188 HIS A C 1
ATOM 1462 O O . HIS A 1 188 ? -14.940 -0.468 35.776 1.00 89.00 188 HIS A O 1
ATOM 1468 N N . GLU A 1 189 ? -14.956 -1.459 33.751 1.00 89.88 189 GLU A N 1
ATOM 1469 C CA . GLU A 1 189 ? -16.412 -1.452 33.560 1.00 89.88 189 GLU A CA 1
ATOM 1470 C C . GLU A 1 189 ? -16.979 -2.811 33.972 1.00 89.88 189 GLU A C 1
ATOM 1472 O O . GLU A 1 189 ? -16.649 -3.841 33.370 1.00 89.88 189 GLU A O 1
ATOM 1477 N N . VAL A 1 190 ? -17.841 -2.800 34.987 1.00 88.06 190 VAL A N 1
ATOM 1478 C CA . VAL A 1 190 ? -18.423 -4.008 35.579 1.00 88.06 190 VAL A CA 1
ATOM 1479 C C . VAL A 1 190 ? -19.382 -4.663 34.590 1.00 88.06 190 VAL A C 1
ATOM 1481 O O . VAL A 1 190 ? -20.335 -4.037 34.126 1.00 88.06 190 VAL A O 1
ATOM 1484 N N . GLY A 1 191 ? -19.137 -5.936 34.283 1.00 83.31 191 GLY A N 1
ATOM 1485 C CA . GLY A 1 191 ? -19.920 -6.724 33.324 1.00 83.31 191 GLY A CA 1
ATOM 1486 C C . GLY A 1 191 ? -19.386 -6.681 31.891 1.00 83.31 191 GLY A C 1
ATOM 1487 O O . GLY A 1 191 ? -19.994 -7.256 30.990 1.00 83.31 191 GLY A O 1
ATOM 1488 N N . SER A 1 192 ? -18.244 -6.025 31.657 1.00 80.94 192 SER A N 1
ATOM 1489 C CA . SER A 1 192 ? -17.586 -6.045 30.346 1.00 80.94 192 SER A CA 1
ATOM 1490 C C . SER A 1 192 ? -16.862 -7.367 30.054 1.00 80.94 192 SER A C 1
ATOM 1492 O O . SER A 1 192 ? -16.550 -7.633 28.892 1.00 80.94 192 SER A O 1
ATOM 1494 N N . GLY A 1 193 ? -16.552 -8.180 31.076 1.00 79.88 193 GLY A N 1
ATOM 1495 C CA . GLY A 1 193 ? -15.832 -9.450 30.936 1.00 79.88 193 GLY A CA 1
ATOM 1496 C C . GLY A 1 193 ? -14.403 -9.323 30.390 1.00 79.88 193 GLY A C 1
ATOM 1497 O O . GLY A 1 193 ? -13.798 -10.324 30.013 1.00 79.88 193 GLY A O 1
ATOM 1498 N N . ARG A 1 194 ? -13.855 -8.101 30.300 1.00 79.56 194 ARG A N 1
ATOM 1499 C CA . ARG A 1 194 ? -12.592 -7.822 29.587 1.00 79.56 194 ARG A CA 1
ATOM 1500 C C . ARG A 1 194 ? -11.328 -8.107 30.389 1.00 79.56 194 ARG A C 1
ATOM 1502 O O . ARG A 1 194 ? -10.283 -8.310 29.780 1.00 79.56 194 ARG A O 1
ATOM 1509 N N . LEU A 1 195 ? -11.401 -8.067 31.720 1.00 79.50 195 LEU A N 1
ATOM 1510 C CA . LEU A 1 195 ? -10.225 -8.217 32.580 1.00 79.50 195 LEU A CA 1
ATOM 1511 C C . LEU A 1 195 ? -9.956 -9.677 32.933 1.00 79.50 195 LEU A C 1
ATOM 1513 O O . LEU A 1 195 ? -8.980 -10.257 32.466 1.00 79.50 195 LEU A O 1
ATOM 1517 N N . ILE A 1 196 ? -10.797 -10.260 33.785 1.00 82.81 196 ILE A N 1
ATOM 1518 C CA . ILE A 1 196 ? -10.614 -11.608 34.319 1.00 82.81 196 ILE A CA 1
ATOM 1519 C C . ILE A 1 196 ? -11.997 -12.248 34.463 1.00 82.81 196 ILE A C 1
ATOM 1521 O O . ILE A 1 196 ? -12.926 -11.626 34.979 1.00 82.81 196 ILE A O 1
ATOM 1525 N N . ALA A 1 197 ? -12.140 -13.497 34.019 1.00 81.44 197 ALA A N 1
ATOM 1526 C CA . ALA A 1 197 ? -13.381 -14.243 34.201 1.00 81.44 197 ALA A CA 1
ATOM 1527 C C . ALA A 1 197 ? -13.687 -14.419 35.701 1.00 81.44 197 ALA A C 1
ATOM 1529 O O . ALA A 1 197 ? -12.817 -14.841 36.461 1.00 81.44 197 ALA A O 1
ATOM 1530 N N . GLY A 1 198 ? -14.911 -14.088 36.119 1.00 81.88 198 GLY A N 1
ATOM 1531 C CA . GLY A 1 198 ? -15.348 -14.146 37.522 1.00 81.88 198 GLY A CA 1
ATOM 1532 C C . GLY A 1 198 ? -15.055 -12.889 38.353 1.00 81.88 198 GLY A C 1
ATOM 1533 O O . GLY A 1 198 ? -15.573 -12.775 39.460 1.00 81.88 198 GLY A O 1
ATOM 1534 N N . LEU A 1 199 ? -14.299 -11.917 37.822 1.00 85.56 199 LEU A N 1
ATOM 1535 C CA . LEU A 1 199 ? -14.062 -10.628 38.488 1.00 85.56 199 LEU A CA 1
ATOM 1536 C C . LEU A 1 199 ? -15.356 -9.830 38.658 1.00 85.56 199 LEU A C 1
ATOM 1538 O O . LEU A 1 199 ? -15.625 -9.302 39.734 1.00 85.56 199 LEU A O 1
ATOM 1542 N N . ASP A 1 200 ? -16.151 -9.753 37.591 1.00 85.81 200 ASP A N 1
ATOM 1543 C CA . ASP A 1 200 ? -17.388 -8.973 37.572 1.00 85.81 200 ASP A CA 1
ATOM 1544 C C . ASP A 1 200 ? -18.373 -9.488 38.636 1.00 85.81 200 ASP A C 1
ATOM 1546 O O . ASP A 1 200 ? -18.880 -8.705 39.436 1.00 85.81 200 ASP A O 1
ATOM 1550 N N . ASP A 1 201 ? -18.553 -10.808 38.733 1.00 85.81 201 ASP A N 1
ATOM 1551 C CA . ASP A 1 201 ? -19.432 -11.436 39.729 1.00 85.81 201 ASP A CA 1
ATOM 1552 C C . ASP A 1 201 ? -18.928 -11.245 41.168 1.00 85.81 201 ASP A C 1
ATOM 1554 O O . ASP A 1 201 ? -19.722 -11.100 42.098 1.00 85.81 201 ASP A O 1
ATOM 1558 N N . ALA A 1 202 ? -17.605 -11.226 41.365 1.00 85.06 202 ALA A N 1
ATOM 1559 C CA . ALA A 1 202 ? -17.001 -11.040 42.679 1.00 85.06 202 ALA A CA 1
ATOM 1560 C C . ALA A 1 202 ? -17.154 -9.601 43.197 1.00 85.06 20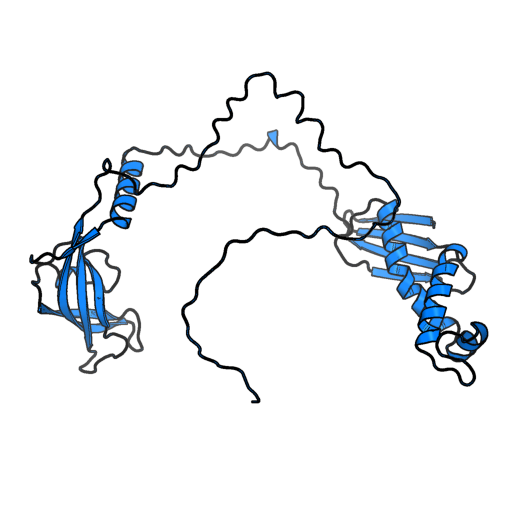2 ALA A C 1
ATOM 1562 O O . ALA A 1 202 ? -17.326 -9.412 44.404 1.00 85.06 202 ALA A O 1
ATOM 1563 N N . ILE A 1 203 ? -17.103 -8.597 42.314 1.00 85.38 203 ILE A N 1
ATOM 1564 C CA . ILE A 1 203 ? -17.186 -7.178 42.694 1.00 85.38 203 ILE A CA 1
ATOM 1565 C C . ILE A 1 203 ? -18.639 -6.723 42.899 1.00 85.38 203 ILE A C 1
ATOM 1567 O O . ILE A 1 203 ? -18.887 -5.838 43.720 1.00 85.38 203 ILE A O 1
ATOM 1571 N N . VAL A 1 204 ? -19.612 -7.312 42.196 1.00 87.44 204 VAL A N 1
ATOM 1572 C CA . VAL A 1 204 ? -21.022 -6.909 42.324 1.00 87.44 204 VAL A CA 1
ATOM 1573 C C . VAL A 1 204 ? -21.491 -6.987 43.787 1.00 87.44 204 VAL A C 1
ATOM 1575 O O . VAL A 1 204 ? -21.298 -7.979 44.500 1.00 87.44 204 VAL A O 1
ATOM 1578 N N . GLY A 1 205 ? -22.107 -5.894 44.244 1.00 84.31 205 GLY A N 1
ATOM 1579 C CA . GLY A 1 205 ? -22.608 -5.737 45.607 1.00 84.31 205 GLY A CA 1
ATOM 1580 C C . GLY A 1 205 ? -21.565 -5.356 46.664 1.00 84.31 205 GLY A C 1
ATOM 1581 O O . GLY A 1 205 ? -21.943 -5.260 47.828 1.00 84.31 205 GLY A O 1
ATOM 1582 N N . LEU A 1 206 ? -20.297 -5.137 46.298 1.00 86.69 206 LEU A N 1
ATOM 1583 C CA . LEU A 1 206 ? -19.296 -4.571 47.208 1.00 86.69 206 LEU A CA 1
ATOM 1584 C C . LEU A 1 206 ? -19.487 -3.066 47.400 1.00 86.69 206 LEU A C 1
ATOM 1586 O O . LEU A 1 206 ? -19.861 -2.352 46.465 1.00 86.69 206 LEU A O 1
ATOM 1590 N N . SER A 1 207 ? -19.192 -2.594 48.607 1.00 86.81 207 SER A N 1
ATOM 1591 C CA . SER A 1 207 ? -19.081 -1.165 48.918 1.00 86.81 207 SER A CA 1
ATOM 1592 C C . SER A 1 207 ? -17.665 -0.642 48.644 1.00 86.81 207 SER A C 1
ATOM 1594 O O . SER A 1 207 ? -16.730 -1.406 48.395 1.00 86.81 207 SER A O 1
ATOM 1596 N N . VAL A 1 208 ? -17.496 0.681 48.697 1.00 86.38 208 VAL A N 1
ATOM 1597 C CA . VAL A 1 208 ? -16.172 1.322 48.644 1.00 86.38 208 VAL A CA 1
ATOM 1598 C C . VAL A 1 208 ? -15.309 0.829 49.815 1.00 86.38 208 VAL A C 1
ATOM 1600 O O . VAL A 1 208 ? -15.810 0.661 50.924 1.00 86.38 208 VAL A O 1
ATOM 1603 N N . ASP A 1 209 ? -14.027 0.589 49.546 1.00 84.25 209 ASP A N 1
ATOM 1604 C CA . ASP A 1 209 ? -12.992 0.059 50.445 1.00 84.25 209 ASP A CA 1
ATOM 1605 C C . ASP A 1 209 ? -13.179 -1.399 50.905 1.00 84.25 209 ASP A C 1
ATOM 1607 O O . ASP A 1 209 ? -12.411 -1.901 51.730 1.00 84.25 209 ASP A O 1
ATOM 1611 N N . GLU A 1 210 ? -14.147 -2.130 50.347 1.00 85.31 210 GLU A N 1
ATOM 1612 C CA . GLU A 1 210 ? -14.279 -3.565 50.595 1.00 85.31 210 GLU A CA 1
ATOM 1613 C C . GLU A 1 210 ? -13.346 -4.383 49.692 1.00 85.31 210 GLU A C 1
ATOM 1615 O O . GLU A 1 210 ? -13.092 -4.042 48.530 1.00 85.31 210 GLU A O 1
ATOM 1620 N N . SER A 1 211 ? -12.847 -5.494 50.242 1.00 86.75 211 SER A N 1
ATOM 1621 C CA . SER A 1 211 ? -11.996 -6.444 49.528 1.00 86.75 211 SER A CA 1
ATOM 1622 C C . SER A 1 211 ? -12.625 -7.833 49.459 1.00 86.75 211 SER A C 1
ATOM 1624 O O . SER A 1 211 ? -13.284 -8.289 50.396 1.00 86.75 211 SER A O 1
ATOM 1626 N N . ARG A 1 212 ? -12.418 -8.523 48.334 1.00 88.81 212 ARG A N 1
ATOM 1627 C CA . ARG A 1 212 ? -12.795 -9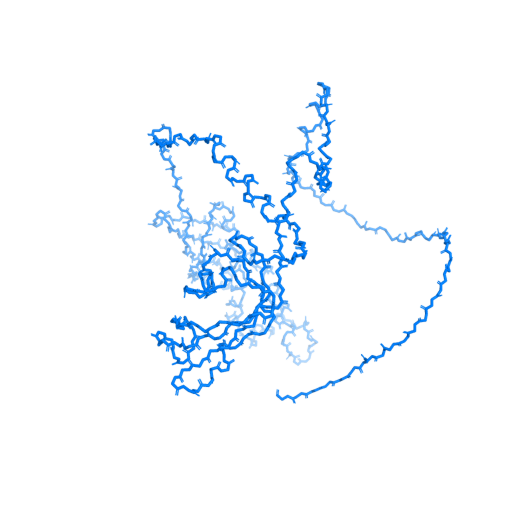.930 48.142 1.00 88.81 212 ARG A CA 1
ATOM 1628 C C . ARG A 1 212 ? -11.678 -10.695 47.457 1.00 88.81 212 ARG A C 1
ATOM 1630 O O . ARG A 1 212 ? -10.964 -10.155 46.619 1.00 88.81 212 ARG A O 1
ATOM 1637 N N . VAL A 1 213 ? -11.580 -11.972 47.804 1.00 87.25 213 VAL A N 1
ATOM 1638 C CA . VAL A 1 213 ? -10.666 -12.925 47.174 1.00 87.25 213 VAL A CA 1
ATOM 1639 C C . VAL A 1 213 ? -11.489 -13.878 46.321 1.00 87.25 213 VAL A C 1
ATOM 1641 O O . VAL A 1 213 ? -12.492 -14.417 46.794 1.00 87.25 213 VAL A O 1
ATOM 1644 N N . PHE A 1 214 ? -11.079 -14.086 45.075 1.00 87.12 214 PHE A N 1
ATOM 1645 C CA . PHE A 1 214 ? -11.664 -15.100 44.204 1.00 87.12 214 PHE A CA 1
ATOM 1646 C C . PHE A 1 214 ? -10.585 -15.801 43.381 1.00 87.12 214 PHE A C 1
ATOM 1648 O O . PHE A 1 214 ? -9.505 -15.265 43.145 1.00 87.12 214 PHE A O 1
ATOM 1655 N N . THR A 1 215 ? -10.876 -17.022 42.945 1.00 84.38 215 THR A N 1
ATOM 1656 C CA . THR A 1 215 ? -9.952 -17.810 42.127 1.00 84.38 215 THR A CA 1
ATOM 1657 C C . THR A 1 215 ? -10.203 -17.541 40.652 1.00 84.38 215 THR A C 1
ATOM 1659 O O . THR A 1 215 ? -11.336 -17.660 40.184 1.00 84.38 215 THR A O 1
ATOM 1662 N N . ALA A 1 216 ? -9.149 -17.213 39.909 1.00 82.75 216 ALA A N 1
ATOM 1663 C CA . ALA A 1 216 ? -9.246 -16.926 38.487 1.00 82.75 216 ALA A CA 1
ATOM 1664 C C . ALA A 1 216 ? -8.057 -17.470 37.699 1.00 82.75 216 ALA A C 1
ATOM 1666 O O . ALA A 1 216 ? -6.944 -17.587 38.208 1.00 82.75 216 ALA A O 1
ATOM 1667 N N . LYS A 1 217 ? -8.282 -17.758 36.417 1.00 79.56 217 LYS A N 1
ATOM 1668 C CA . LYS A 1 217 ? -7.214 -18.201 35.518 1.00 79.56 217 LYS A CA 1
ATOM 1669 C C . LYS A 1 217 ? -6.433 -17.009 34.994 1.00 79.56 217 LYS A C 1
ATOM 1671 O O . LYS A 1 217 ? -7.010 -16.106 34.390 1.00 79.56 217 LYS A O 1
ATOM 1676 N N . LEU A 1 218 ? -5.114 -17.038 35.164 1.00 72.25 218 LEU A N 1
ATOM 1677 C CA . LEU A 1 218 ? -4.243 -15.999 34.621 1.00 72.25 218 LEU A CA 1
ATOM 1678 C C . LEU A 1 218 ? -4.154 -16.121 33.095 1.00 72.25 218 LEU A C 1
ATOM 1680 O O . LEU A 1 218 ? -3.721 -17.146 32.564 1.00 72.25 218 LEU A O 1
ATOM 1684 N N . ALA A 1 219 ? -4.549 -15.056 32.394 1.00 66.31 219 ALA A N 1
ATOM 1685 C CA . ALA A 1 219 ? -4.498 -14.978 30.933 1.00 66.31 219 ALA A CA 1
ATOM 1686 C C . ALA A 1 219 ? -3.079 -14.703 30.397 1.00 66.31 219 ALA A C 1
ATOM 1688 O O . ALA A 1 219 ? -2.755 -15.115 29.285 1.00 66.31 219 ALA A O 1
ATOM 1689 N N . ALA A 1 220 ? -2.228 -14.028 31.177 1.00 58.94 220 ALA A N 1
ATOM 1690 C CA . ALA A 1 220 ? -0.870 -13.668 30.776 1.00 58.94 220 ALA A CA 1
ATOM 1691 C C . ALA A 1 220 ? 0.081 -13.627 31.983 1.00 58.94 220 ALA A C 1
ATOM 1693 O O . ALA A 1 220 ? -0.132 -12.842 32.902 1.00 58.94 220 ALA A O 1
ATOM 1694 N N . SER A 1 221 ? 1.115 -14.476 31.968 1.00 60.84 221 SER A N 1
ATOM 1695 C CA . SER A 1 221 ? 2.333 -14.453 32.804 1.00 60.84 221 SER A CA 1
ATOM 1696 C C . SER A 1 221 ? 3.139 -15.744 32.559 1.00 60.84 221 SER A C 1
ATOM 1698 O O . SER A 1 221 ? 2.723 -16.599 31.774 1.00 60.84 221 SER A O 1
ATOM 1700 N N . GLU A 1 222 ? 4.263 -15.932 33.261 1.00 60.78 222 GLU A N 1
ATOM 1701 C CA . GLU A 1 222 ? 4.986 -17.219 33.333 1.00 60.78 222 GLU A CA 1
ATOM 1702 C C . GLU A 1 222 ? 4.116 -18.370 33.893 1.00 60.78 222 GLU A C 1
ATOM 1704 O O . GLU A 1 222 ? 4.438 -19.544 33.718 1.00 60.78 222 GLU A O 1
ATOM 1709 N N . HIS A 1 223 ? 2.966 -18.039 34.495 1.00 61.69 223 HIS A N 1
ATOM 1710 C CA . HIS A 1 223 ? 1.968 -18.964 35.033 1.00 61.69 223 HIS A CA 1
ATOM 1711 C C . HIS A 1 223 ? 0.654 -18.971 34.229 1.00 61.69 223 HIS A C 1
ATOM 1713 O O . HIS A 1 223 ? -0.396 -19.317 34.772 1.00 61.69 223 HIS A O 1
ATOM 1719 N N . ALA A 1 224 ? 0.688 -18.597 32.943 1.00 61.81 224 ALA A N 1
ATOM 1720 C CA . ALA A 1 224 ? -0.495 -18.590 32.081 1.00 61.81 224 ALA A CA 1
ATOM 1721 C C . ALA A 1 224 ? -1.254 -19.933 32.137 1.00 61.81 224 ALA A C 1
ATOM 1723 O O . ALA A 1 224 ? -0.683 -21.004 31.920 1.00 61.81 224 ALA A O 1
ATOM 1724 N N . GLY A 1 225 ? -2.553 -19.868 32.441 1.00 66.00 225 GLY A N 1
ATOM 1725 C CA . GLY A 1 225 ? -3.435 -21.033 32.554 1.00 66.00 225 GLY A CA 1
ATOM 1726 C C . GLY A 1 225 ? -3.474 -21.726 33.922 1.00 66.00 225 GLY A C 1
ATOM 1727 O O . GLY A 1 225 ? -4.260 -22.664 34.071 1.00 66.00 225 GLY A O 1
ATOM 1728 N N . ARG A 1 226 ? -2.687 -21.284 34.914 1.00 75.94 226 ARG A N 1
ATOM 1729 C CA . ARG A 1 226 ? -2.837 -21.725 36.312 1.00 75.94 226 ARG A CA 1
ATOM 1730 C C . ARG A 1 226 ? -3.927 -20.925 37.025 1.00 75.94 226 ARG A C 1
ATOM 1732 O O . ARG A 1 226 ? -4.186 -19.770 36.676 1.00 75.94 226 ARG A O 1
ATOM 1739 N N . ASP A 1 227 ? -4.548 -21.561 38.011 1.00 79.56 227 ASP A N 1
ATOM 1740 C CA . ASP A 1 227 ? -5.491 -20.912 38.916 1.00 79.56 227 ASP A CA 1
ATOM 1741 C C . ASP A 1 227 ? -4.695 -20.050 39.910 1.00 79.56 227 ASP A C 1
ATOM 1743 O O . ASP A 1 227 ? -3.765 -20.535 40.554 1.00 79.56 227 ASP A O 1
ATOM 1747 N N . ALA A 1 228 ? -5.029 -18.765 39.990 1.00 80.94 228 ALA A N 1
ATOM 1748 C CA . ALA A 1 228 ? -4.452 -17.812 40.929 1.00 80.94 228 ALA A CA 1
ATOM 1749 C C . ALA A 1 228 ? -5.539 -17.293 41.872 1.00 80.94 228 ALA A C 1
ATOM 1751 O O . ALA A 1 228 ? -6.691 -17.112 41.464 1.00 80.94 228 ALA A O 1
ATOM 1752 N N . GLU A 1 229 ? -5.172 -17.030 43.122 1.00 84.50 229 GLU A N 1
ATOM 1753 C CA . GLU A 1 229 ? -6.025 -16.307 44.060 1.00 84.50 229 GLU A CA 1
ATOM 1754 C C . GLU A 1 229 ? -5.854 -14.810 43.798 1.00 84.50 229 GLU A C 1
ATOM 1756 O O . GLU A 1 229 ? -4.775 -14.246 43.974 1.00 84.50 229 GLU A O 1
ATOM 1761 N N . VAL A 1 230 ? -6.915 -14.167 43.317 1.00 85.44 230 VAL A N 1
ATOM 1762 C CA . VAL A 1 230 ? -6.932 -12.738 43.015 1.00 85.44 230 VAL A CA 1
ATOM 1763 C C . VAL A 1 230 ? -7.662 -12.023 44.142 1.00 85.44 230 VAL A C 1
ATOM 1765 O O . VAL A 1 230 ? -8.842 -12.275 44.391 1.00 85.44 230 VAL A O 1
ATOM 1768 N N . THR A 1 231 ? -6.960 -11.124 44.824 1.00 87.38 231 THR A N 1
ATOM 1769 C CA . THR A 1 231 ? -7.548 -10.201 45.795 1.00 87.38 231 THR A CA 1
ATOM 1770 C C . THR A 1 231 ? -7.888 -8.900 45.094 1.00 87.38 231 THR A C 1
ATOM 1772 O O . THR A 1 231 ? -7.056 -8.327 44.388 1.00 87.38 231 THR A O 1
ATOM 1775 N N . VAL A 1 232 ? -9.116 -8.435 45.294 1.00 89.31 232 VAL A N 1
ATOM 1776 C CA . VAL A 1 232 ? -9.635 -7.216 44.677 1.00 89.31 232 VAL A CA 1
ATOM 1777 C C . VAL A 1 232 ? -10.143 -6.284 45.740 1.00 89.31 232 VAL A C 1
ATOM 1779 O O . VAL A 1 232 ? -10.959 -6.694 46.561 1.00 89.31 232 VAL A O 1
ATOM 1782 N N . THR A 1 233 ? -9.699 -5.036 45.678 1.00 89.25 233 THR A N 1
ATOM 1783 C CA . THR A 1 233 ? -10.137 -3.964 46.574 1.00 89.25 233 THR A CA 1
ATOM 1784 C C . THR A 1 233 ? -10.767 -2.850 45.753 1.00 89.25 233 THR A C 1
ATOM 1786 O O . THR A 1 233 ? -10.157 -2.355 44.804 1.00 89.25 233 THR A O 1
ATOM 1789 N N . VAL A 1 234 ? -11.988 -2.441 46.104 1.00 89.81 234 VAL A N 1
ATOM 1790 C CA . VAL A 1 234 ? -12.703 -1.363 45.404 1.00 89.81 234 VAL A CA 1
ATOM 1791 C C . VAL A 1 234 ? -12.336 -0.016 46.022 1.00 89.81 234 VAL A C 1
ATOM 1793 O O . VAL A 1 234 ? -12.696 0.251 47.157 1.00 89.81 234 VAL A O 1
ATOM 1796 N N . ARG A 1 235 ? -11.660 0.868 45.280 1.00 88.38 235 ARG A N 1
ATOM 1797 C CA . ARG A 1 235 ? -11.294 2.221 45.750 1.00 88.38 235 ARG A CA 1
ATOM 1798 C C . ARG A 1 235 ? -12.375 3.268 45.496 1.00 88.38 235 ARG A C 1
ATOM 1800 O O . ARG A 1 235 ? -12.524 4.212 46.260 1.00 88.38 235 ARG A O 1
ATOM 1807 N N . SER A 1 236 ? -13.077 3.180 44.369 1.00 88.38 236 SER A N 1
ATOM 1808 C CA . SER A 1 236 ? -14.153 4.127 44.052 1.00 88.38 236 SER A CA 1
ATOM 1809 C C . SER A 1 236 ? -15.140 3.536 43.062 1.00 88.38 236 SER A C 1
ATOM 1811 O O . SER A 1 236 ? -14.739 2.767 42.185 1.00 88.38 236 SER A O 1
ATOM 1813 N N . VAL A 1 237 ? -16.402 3.942 43.181 1.00 89.50 237 VAL A N 1
ATOM 1814 C CA . VAL A 1 237 ? -17.490 3.567 42.276 1.00 89.50 237 VAL A CA 1
ATOM 1815 C C . VAL A 1 237 ? -17.978 4.820 41.556 1.00 89.50 237 VAL A C 1
ATOM 1817 O O . VAL A 1 237 ? -18.203 5.866 42.171 1.00 89.50 237 VAL A O 1
ATOM 1820 N N . LYS A 1 238 ? -18.099 4.731 40.234 1.00 90.06 238 LYS A N 1
ATOM 1821 C CA . LYS A 1 238 ? -18.608 5.798 39.376 1.00 90.06 238 LYS A CA 1
ATOM 1822 C C . LYS A 1 238 ? -19.736 5.253 38.514 1.00 90.06 238 LYS A C 1
ATOM 1824 O O . LYS A 1 238 ? -19.567 4.245 37.838 1.00 90.06 238 LYS A O 1
ATOM 1829 N N . GLU A 1 239 ? -20.859 5.948 38.501 1.00 88.25 239 GLU A N 1
ATOM 1830 C CA . GLU A 1 239 ? -21.976 5.657 37.609 1.00 88.25 239 GLU A CA 1
ATOM 1831 C C . GLU A 1 239 ? -21.776 6.387 36.278 1.00 88.25 239 GLU A C 1
ATOM 1833 O O . GLU A 1 239 ? -21.310 7.533 36.242 1.00 88.25 239 GLU A O 1
ATOM 1838 N N . ARG A 1 240 ? -22.119 5.722 35.169 1.00 85.12 240 ARG A N 1
ATOM 1839 C CA . ARG A 1 240 ? -22.080 6.323 33.834 1.00 85.12 240 ARG A CA 1
ATOM 1840 C C . ARG A 1 240 ? -23.424 6.968 33.512 1.00 85.12 240 ARG A C 1
ATOM 1842 O O . ARG A 1 240 ? -24.398 6.280 33.225 1.00 85.12 240 ARG A O 1
ATOM 1849 N N . GLU A 1 241 ? -23.445 8.293 33.477 1.00 83.56 241 GLU A N 1
ATOM 1850 C CA . GLU A 1 241 ? -24.595 9.067 33.024 1.00 83.56 241 GLU A CA 1
ATOM 1851 C C . GLU A 1 241 ? -24.535 9.230 31.501 1.00 83.56 241 GLU A C 1
ATOM 1853 O O . GLU A 1 241 ? -23.595 9.813 30.949 1.00 83.56 241 GLU A O 1
ATOM 1858 N N . LEU A 1 242 ? -25.525 8.664 30.808 1.00 83.62 242 LEU A N 1
ATOM 1859 C CA . LEU A 1 242 ? -25.638 8.775 29.358 1.00 83.62 242 LEU A CA 1
ATOM 1860 C C . LEU A 1 242 ? -26.219 10.144 28.990 1.00 83.62 242 LEU A C 1
ATOM 1862 O O . LEU A 1 242 ? -27.230 10.536 29.571 1.00 83.62 242 LEU A O 1
ATOM 1866 N N . PRO A 1 243 ? -25.665 10.843 27.985 1.00 79.75 243 PRO A N 1
ATOM 1867 C CA . PRO A 1 243 ? -26.258 12.087 27.518 1.00 79.75 243 PRO A CA 1
ATOM 1868 C C . PRO A 1 243 ? -27.667 11.836 26.967 1.00 79.75 243 PRO A C 1
ATOM 1870 O O . PRO A 1 243 ? -27.945 10.783 26.373 1.00 79.75 243 PRO A O 1
ATOM 1873 N N . ASP A 1 244 ? -28.556 12.811 27.149 1.00 74.31 244 ASP A N 1
ATOM 1874 C CA . ASP A 1 244 ? -29.864 12.813 26.500 1.00 74.31 244 ASP A CA 1
ATOM 1875 C C . ASP A 1 244 ? -29.702 12.807 24.972 1.00 74.31 244 ASP A C 1
ATOM 1877 O O . ASP A 1 244 ? -28.837 13.512 24.444 1.00 74.31 244 ASP A O 1
ATOM 1881 N N . PRO A 1 245 ? -30.560 12.086 24.228 1.00 67.75 245 PRO A N 1
ATOM 1882 C CA . PRO A 1 245 ? -30.512 12.092 22.765 1.00 67.75 245 PRO A CA 1
ATOM 1883 C C . PRO A 1 245 ? -30.825 13.477 22.167 1.00 67.75 245 PRO A C 1
ATOM 1885 O O . PRO A 1 245 ? -30.452 13.759 21.030 1.00 67.75 245 PRO A O 1
ATOM 1888 N N . THR A 1 246 ? -31.499 14.352 22.921 1.00 55.72 246 THR A N 1
ATOM 1889 C CA . THR A 1 246 ? -32.043 15.633 22.441 1.00 55.72 246 THR A CA 1
ATOM 1890 C C . THR A 1 246 ? -31.226 16.860 22.855 1.00 55.72 246 THR A C 1
ATOM 1892 O O . THR A 1 246 ? -31.389 17.929 22.263 1.00 55.72 246 THR A O 1
ATOM 1895 N N . THR A 1 247 ? -30.352 16.753 23.859 1.00 44.31 247 THR A N 1
ATOM 1896 C CA . THR A 1 247 ? -29.779 17.934 24.520 1.00 44.31 247 THR A CA 1
ATOM 1897 C C . THR A 1 247 ? -28.375 18.222 23.997 1.00 44.31 247 THR A C 1
ATOM 1899 O O . THR A 1 247 ? -27.390 17.651 24.447 1.00 44.31 247 THR A O 1
ATOM 1902 N N . SER A 1 248 ? -28.309 19.130 23.018 1.00 47.28 248 SER A N 1
ATOM 1903 C CA . SER A 1 248 ? -27.103 19.809 22.522 1.00 47.28 248 SER A CA 1
ATOM 1904 C C . SER A 1 248 ? -25.900 18.899 22.255 1.00 47.28 248 SER A C 1
ATOM 1906 O O . SER A 1 248 ? -25.025 18.716 23.099 1.00 47.28 248 SER A O 1
ATOM 1908 N N . SER A 1 249 ? -25.797 18.430 21.010 1.00 39.91 249 SER A N 1
ATOM 1909 C CA . SER A 1 249 ? -24.509 18.042 20.432 1.00 39.91 249 SER A CA 1
ATOM 1910 C C . SER A 1 249 ? -23.458 19.103 20.809 1.00 39.91 249 SER A C 1
ATOM 1912 O O . SER A 1 249 ? -23.725 20.290 20.574 1.00 39.91 249 SER A O 1
ATOM 1914 N N . PRO A 1 250 ? -22.297 18.751 21.402 1.00 44.41 250 PRO A N 1
ATOM 1915 C CA . PRO A 1 250 ? -21.185 19.683 21.491 1.00 44.41 250 PRO A CA 1
ATOM 1916 C C . PRO A 1 250 ? -20.845 20.026 20.054 1.00 44.41 250 PRO A C 1
ATOM 1918 O O . PRO A 1 250 ? -20.318 19.169 19.351 1.00 44.41 250 PRO A O 1
ATOM 1921 N N . SER A 1 251 ? -21.278 21.218 19.628 1.00 42.50 251 SER A N 1
ATOM 1922 C CA . SER A 1 251 ? -21.251 21.732 18.263 1.00 42.50 251 SER A CA 1
ATOM 1923 C C . SER A 1 251 ? -20.269 20.950 17.405 1.00 42.50 251 SER A C 1
ATOM 1925 O O . SER A 1 251 ? -19.077 21.271 17.371 1.00 42.50 251 SER A O 1
ATOM 1927 N N . TRP A 1 252 ? -20.755 19.909 16.721 1.00 38.25 252 TRP A N 1
ATOM 1928 C CA . TRP A 1 252 ? -20.085 19.495 15.506 1.00 38.25 252 TRP A CA 1
ATOM 1929 C C . TRP A 1 252 ? -19.986 20.791 14.717 1.00 38.25 252 TRP A C 1
ATOM 1931 O O . TRP A 1 252 ? -21.036 21.413 14.510 1.00 38.25 252 TRP A O 1
ATOM 1941 N N . PRO A 1 253 ? -18.775 21.296 14.408 1.00 40.50 253 PRO A N 1
ATOM 1942 C CA . PRO A 1 253 ? -18.673 22.489 13.600 1.00 40.50 253 PRO A CA 1
ATOM 1943 C C . PRO A 1 253 ? -19.467 22.138 12.363 1.00 40.50 253 PRO A C 1
ATOM 1945 O O . PRO A 1 253 ? -19.104 21.196 11.657 1.00 40.50 253 PRO A O 1
ATOM 1948 N N . ALA A 1 254 ? -20.615 22.801 12.202 1.00 35.81 254 ALA A N 1
ATOM 1949 C CA . ALA A 1 254 ? -21.439 22.649 11.033 1.00 35.81 254 ALA A CA 1
ATOM 1950 C C . ALA A 1 254 ? -20.456 22.857 9.898 1.00 35.81 254 ALA A C 1
ATOM 1952 O O . ALA A 1 254 ? -19.924 23.960 9.736 1.00 35.81 254 ALA A O 1
ATOM 1953 N N . SER A 1 255 ? -20.102 21.768 9.212 1.00 40.72 255 SER A N 1
ATOM 1954 C CA . SER A 1 255 ? -19.361 21.878 7.982 1.00 40.72 255 SER A CA 1
ATOM 1955 C C . SER A 1 255 ? -20.256 22.789 7.175 1.00 40.72 255 SER A C 1
ATOM 1957 O O . SER A 1 255 ? -21.433 22.502 6.938 1.00 40.72 255 SER A O 1
ATOM 1959 N N . SER A 1 256 ? -19.748 23.994 6.956 1.00 37.59 256 SER A N 1
ATOM 1960 C CA . SER A 1 256 ? -20.399 25.024 6.190 1.00 37.59 256 SER A CA 1
ATOM 1961 C C . SER A 1 256 ? -20.518 24.441 4.800 1.00 37.59 256 SER A C 1
ATOM 1963 O O . SER A 1 256 ? -19.647 24.604 3.956 1.00 37.59 256 SER A O 1
ATOM 1965 N N . THR A 1 257 ? -21.585 23.678 4.594 1.00 40.72 257 THR A N 1
ATOM 1966 C CA . THR A 1 257 ? -22.039 23.269 3.287 1.00 40.72 257 THR A CA 1
ATOM 1967 C C . THR A 1 257 ? -22.372 24.598 2.641 1.00 40.72 257 THR A C 1
ATOM 1969 O O . THR A 1 257 ? -23.315 25.260 3.088 1.00 40.72 257 THR A O 1
ATOM 1972 N N . PRO A 1 258 ? -21.569 25.089 1.682 1.00 36.94 258 PRO A N 1
ATOM 1973 C CA . PRO A 1 258 ? -21.914 26.321 1.021 1.00 36.94 258 PRO A CA 1
ATOM 1974 C C . PRO A 1 258 ? -23.202 25.986 0.287 1.00 36.94 258 PRO A C 1
ATOM 1976 O O . PRO A 1 258 ? -23.196 25.162 -0.630 1.00 36.94 258 PRO A O 1
ATOM 1979 N N . SER A 1 259 ? -24.309 26.591 0.705 1.00 38.81 259 SER A N 1
ATOM 1980 C CA . SER A 1 259 ? -25.541 26.616 -0.064 1.00 38.81 259 SER A CA 1
ATOM 1981 C C . SER A 1 259 ? -25.269 27.413 -1.340 1.00 38.81 259 SER A C 1
ATOM 1983 O O . SER A 1 259 ? -25.623 28.578 -1.492 1.00 38.81 259 SER A O 1
ATOM 1985 N N . ARG A 1 260 ? -24.580 26.788 -2.296 1.00 41.75 260 ARG A N 1
ATOM 1986 C CA . ARG A 1 260 ? -24.588 27.235 -3.680 1.00 41.75 260 ARG A CA 1
ATOM 1987 C C . ARG A 1 260 ? -25.937 26.828 -4.244 1.00 41.75 260 ARG A C 1
ATOM 1989 O O . ARG A 1 260 ? -26.087 25.781 -4.863 1.00 41.75 260 ARG A O 1
ATOM 1996 N N . SER A 1 261 ? -26.917 27.698 -4.032 1.00 38.03 261 SER A N 1
ATOM 1997 C CA . SER A 1 261 ? -28.018 27.868 -4.965 1.00 38.03 261 SER A CA 1
ATOM 1998 C C . SER A 1 261 ? -27.415 28.246 -6.321 1.00 38.03 261 SER A C 1
ATOM 2000 O O . SER A 1 261 ? -27.178 29.409 -6.647 1.00 38.03 261 SER A O 1
ATOM 2002 N N . CYS A 1 262 ? -27.087 27.236 -7.124 1.00 34.88 262 CYS A N 1
ATOM 2003 C CA . CYS A 1 262 ? -26.812 27.432 -8.536 1.00 34.88 262 CYS A CA 1
ATOM 2004 C C . CYS A 1 262 ? -28.133 27.805 -9.215 1.00 34.88 262 CYS A C 1
ATOM 2006 O O . CYS A 1 262 ? -28.895 26.944 -9.644 1.00 34.88 262 CYS A O 1
ATOM 2008 N N . GLY A 1 263 ? -28.402 29.109 -9.301 1.00 38.38 263 GLY A N 1
ATOM 2009 C CA . GLY A 1 263 ? -29.325 29.644 -10.295 1.00 38.38 263 GLY A CA 1
ATOM 2010 C C . GLY A 1 263 ? -28.839 29.297 -11.715 1.00 38.38 263 GLY A C 1
ATOM 2011 O O . GLY A 1 263 ? -27.635 29.114 -11.929 1.00 38.38 263 GLY A O 1
ATOM 2012 N N . PRO A 1 264 ? -29.746 29.213 -12.704 1.00 42.59 264 PRO A N 1
ATOM 2013 C CA . PRO A 1 264 ? -29.496 28.560 -13.994 1.00 42.59 264 PRO A CA 1
ATOM 2014 C C . PRO A 1 264 ? -28.499 29.286 -14.918 1.00 42.59 264 PRO A C 1
ATOM 2016 O O . PRO A 1 264 ? -28.207 28.813 -16.012 1.00 42.59 264 PRO A O 1
ATOM 2019 N N . THR A 1 265 ? -27.922 30.412 -14.503 1.00 40.44 265 THR A N 1
ATOM 2020 C CA . THR A 1 265 ? -27.073 31.251 -15.363 1.00 40.44 265 THR A CA 1
ATOM 2021 C C . THR A 1 265 ? -25.577 30.907 -15.314 1.00 40.44 265 THR A C 1
ATOM 2023 O O . THR A 1 265 ? -24.799 31.496 -16.059 1.00 40.44 265 THR A O 1
ATOM 2026 N N . CYS A 1 266 ? -25.143 29.956 -14.474 1.00 34.59 266 CYS A N 1
ATOM 2027 C CA . CYS A 1 266 ? -23.714 29.674 -14.242 1.00 34.59 266 CYS A CA 1
ATOM 2028 C C . CYS A 1 266 ? -23.182 28.380 -14.899 1.00 34.59 266 CYS A C 1
ATOM 2030 O O . CYS A 1 266 ? -22.096 27.915 -14.560 1.00 34.59 266 CYS A O 1
ATOM 2032 N N . VAL A 1 267 ? -23.914 27.796 -15.855 1.00 37.19 267 VAL A N 1
ATOM 2033 C CA . VAL A 1 267 ? -23.495 26.569 -16.573 1.00 37.19 267 VAL A CA 1
ATOM 2034 C C . VAL A 1 267 ? -22.612 26.871 -17.800 1.00 37.19 267 VAL A C 1
ATOM 2036 O O . VAL A 1 267 ? -21.970 25.981 -18.344 1.00 37.19 267 VAL A O 1
ATOM 2039 N N . SER A 1 268 ? -22.467 28.132 -18.222 1.00 39.00 268 SER A N 1
ATOM 2040 C CA . SER A 1 268 ? -21.772 28.467 -19.479 1.00 39.00 268 SER A CA 1
ATOM 2041 C C . SER A 1 268 ? -20.306 28.907 -19.350 1.00 39.00 268 SER A C 1
ATOM 2043 O O . SER A 1 268 ? -19.673 29.169 -20.373 1.00 39.00 268 SER A O 1
ATOM 2045 N N . ARG A 1 269 ? -19.720 28.979 -18.140 1.00 36.31 269 ARG A N 1
ATOM 2046 C CA . ARG A 1 269 ? -18.334 29.482 -17.965 1.00 36.31 269 ARG A CA 1
ATOM 2047 C C . ARG A 1 269 ? -17.313 28.540 -17.327 1.00 36.31 269 ARG A C 1
ATOM 2049 O O . ARG A 1 269 ? -16.127 28.821 -17.458 1.00 36.31 269 ARG A O 1
ATOM 2056 N N . CYS A 1 270 ? -17.724 27.421 -16.726 1.00 30.83 270 CYS A N 1
ATOM 2057 C CA . CYS A 1 270 ? -16.779 26.451 -16.145 1.00 30.83 270 CYS A CA 1
ATOM 2058 C C . CYS A 1 270 ? -16.410 25.275 -17.069 1.00 30.83 270 CYS A C 1
ATOM 2060 O O . CYS A 1 270 ? -15.395 24.631 -16.832 1.00 30.83 270 CYS A O 1
ATOM 2062 N N . CYS A 1 271 ? -17.126 25.039 -18.175 1.00 32.66 271 CYS A N 1
ATOM 2063 C CA . CYS A 1 271 ? -16.779 23.997 -19.161 1.00 32.66 271 CYS A CA 1
ATOM 2064 C C . CYS A 1 271 ? -15.736 24.438 -20.210 1.00 32.66 271 CYS A C 1
ATOM 2066 O O . CYS A 1 271 ? -15.749 23.955 -21.338 1.00 32.66 271 CYS A O 1
ATOM 2068 N N . ARG A 1 272 ? -14.833 25.374 -19.881 1.00 35.44 272 ARG A N 1
ATOM 2069 C CA . ARG A 1 272 ? -13.803 25.852 -20.828 1.00 35.44 272 ARG A CA 1
ATOM 2070 C C . ARG A 1 272 ? -12.402 25.983 -20.229 1.00 35.44 272 ARG A C 1
ATOM 2072 O O . ARG A 1 272 ? -11.612 26.795 -20.698 1.00 35.44 272 ARG A O 1
ATOM 2079 N N . GLN A 1 273 ? -12.100 25.214 -19.183 1.00 33.41 273 GLN A N 1
ATOM 2080 C CA . GLN A 1 273 ? -10.760 25.129 -18.588 1.00 33.41 273 GLN A CA 1
ATOM 2081 C C . GLN A 1 273 ? -10.452 23.691 -18.155 1.00 33.41 273 GLN A C 1
ATOM 2083 O O . GLN A 1 273 ? -10.379 23.380 -16.973 1.00 33.41 273 GLN A O 1
ATOM 2088 N N . SER A 1 274 ? -10.315 22.790 -19.123 1.00 30.98 274 SER A N 1
ATOM 2089 C CA . SER A 1 274 ? -9.583 21.525 -18.952 1.00 30.98 274 SER A CA 1
ATOM 2090 C C . SER A 1 274 ? -9.285 20.902 -20.317 1.00 30.98 274 SER A C 1
ATOM 2092 O O . SER A 1 274 ? -9.732 19.816 -20.651 1.00 30.98 274 SER A O 1
ATOM 2094 N N . GLU A 1 275 ? -8.488 21.609 -21.115 1.00 34.38 275 GLU A N 1
ATOM 2095 C CA . GLU A 1 275 ? -7.710 21.002 -22.198 1.00 34.38 275 GLU A CA 1
ATOM 2096 C C . GLU A 1 275 ? -6.235 21.333 -21.949 1.00 34.38 275 GLU A C 1
ATOM 2098 O O . GLU A 1 275 ? -5.891 22.516 -21.869 1.00 34.38 275 GLU A O 1
ATOM 2103 N N . PRO A 1 276 ? -5.332 20.347 -21.827 1.00 35.62 276 PRO A N 1
ATOM 2104 C CA . PRO A 1 276 ? -3.909 20.617 -21.851 1.00 35.62 276 PRO A CA 1
ATOM 2105 C C . PRO A 1 276 ? -3.444 20.542 -23.308 1.00 35.62 276 PRO A C 1
ATOM 2107 O O . PRO A 1 276 ? -3.224 19.457 -23.845 1.00 35.62 276 PRO A O 1
ATOM 2110 N N . SER A 1 277 ? -3.280 21.694 -23.965 1.00 29.36 277 SER A N 1
ATOM 2111 C CA . SER A 1 277 ? -2.598 21.759 -25.261 1.00 29.36 277 SER A CA 1
ATOM 2112 C C . SER A 1 277 ? -1.291 22.555 -25.194 1.00 29.36 277 SER A C 1
ATOM 2114 O O . SER A 1 277 ? -1.127 23.534 -24.473 1.00 29.36 277 SER A O 1
ATOM 2116 N N . ARG A 1 278 ? -0.327 21.987 -25.916 1.00 30.67 278 ARG A N 1
ATOM 2117 C CA . ARG A 1 278 ? 1.113 22.237 -26.005 1.00 30.67 278 ARG A CA 1
ATOM 2118 C C . ARG A 1 278 ? 1.518 23.662 -26.436 1.00 30.67 278 ARG A C 1
ATOM 2120 O O . ARG A 1 278 ? 0.772 24.336 -27.132 1.00 30.67 278 ARG A O 1
ATOM 2127 N N . ARG A 1 279 ? 2.831 23.922 -26.247 1.00 31.00 279 ARG A N 1
ATOM 2128 C CA . ARG A 1 279 ? 3.717 24.951 -26.866 1.00 31.00 279 ARG A CA 1
ATOM 2129 C C . ARG A 1 279 ? 3.602 26.350 -26.234 1.00 31.00 279 ARG A C 1
ATOM 2131 O O . ARG A 1 279 ? 2.526 26.765 -25.865 1.00 31.00 279 ARG A O 1
ATOM 2138 N N . SER A 1 280 ? 4.637 27.182 -26.105 1.00 27.48 280 SER A N 1
ATOM 2139 C CA . SER A 1 280 ? 6.088 27.101 -26.320 1.00 27.48 280 SER A CA 1
ATOM 2140 C C . SER A 1 280 ? 6.702 28.464 -25.943 1.00 27.48 280 SER A C 1
ATOM 2142 O O . SER A 1 280 ? 6.083 29.478 -26.232 1.00 27.48 280 SER A O 1
ATOM 2144 N N . ARG A 1 281 ? 7.963 28.452 -25.481 1.00 29.80 281 ARG A N 1
ATOM 2145 C CA . ARG A 1 281 ? 9.005 29.501 -25.607 1.00 29.80 281 ARG A CA 1
ATOM 2146 C C . ARG A 1 281 ? 8.894 30.830 -24.821 1.00 29.80 281 ARG A C 1
ATOM 2148 O O . ARG A 1 281 ? 7.946 31.587 -24.936 1.00 29.80 281 ARG A O 1
ATOM 2155 N N . SER A 1 282 ? 10.036 31.117 -24.176 1.00 27.22 282 SER A N 1
ATOM 2156 C CA . SER A 1 282 ? 10.721 32.413 -23.998 1.00 27.22 282 SER A CA 1
ATOM 2157 C C . SER A 1 282 ? 10.036 33.530 -23.204 1.00 27.22 282 SER A C 1
ATOM 2159 O O . SER A 1 282 ? 9.147 34.191 -23.718 1.00 27.22 282 SER A O 1
ATOM 2161 N N . ALA A 1 283 ? 10.588 33.877 -22.037 1.00 30.30 283 ALA A N 1
ATOM 2162 C CA . ALA A 1 283 ? 11.487 35.031 -21.870 1.00 30.30 283 ALA A CA 1
ATOM 2163 C C . ALA A 1 283 ? 11.720 35.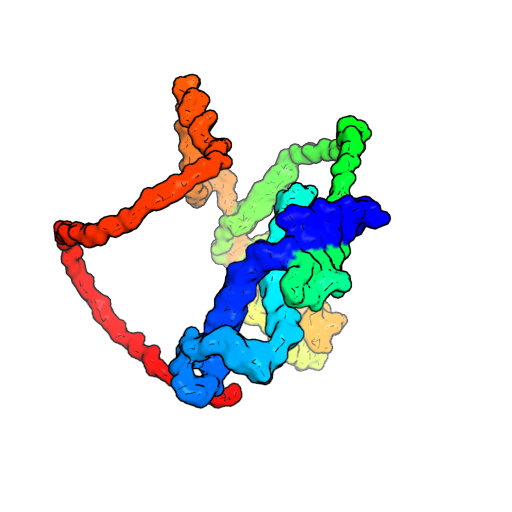353 -20.375 1.00 30.30 283 ALA A C 1
ATOM 2165 O O . ALA A 1 283 ? 10.867 35.143 -19.524 1.00 30.30 283 ALA A O 1
ATOM 2166 N N . THR A 1 284 ? 12.933 35.827 -20.119 1.00 30.84 284 THR A N 1
ATOM 2167 C CA . THR A 1 284 ? 13.610 36.362 -18.922 1.00 30.84 284 THR A CA 1
ATOM 2168 C C . THR A 1 284 ? 12.739 37.051 -17.846 1.00 30.84 284 THR A C 1
ATOM 2170 O O . THR A 1 284 ? 11.815 37.779 -18.202 1.00 30.84 284 THR A O 1
ATOM 2173 N N . PRO A 1 285 ? 13.071 36.945 -16.537 1.00 36.84 285 PRO A N 1
ATOM 2174 C CA . PRO A 1 285 ? 12.395 37.710 -15.488 1.00 36.84 285 PRO A CA 1
ATOM 2175 C C . PRO A 1 285 ? 13.058 39.086 -15.292 1.00 36.84 285 PRO A C 1
ATOM 2177 O O . PRO A 1 285 ? 14.279 39.190 -15.440 1.00 36.84 285 PRO A O 1
ATOM 2180 N N . PRO A 1 286 ? 12.323 40.127 -14.866 1.00 35.25 286 PRO A N 1
ATOM 2181 C CA . PRO A 1 286 ? 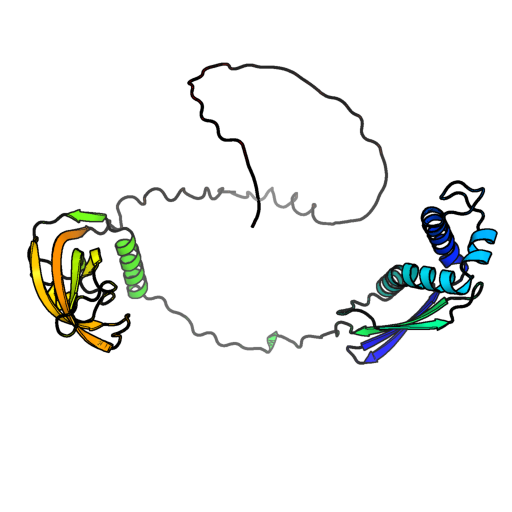12.934 41.252 -14.190 1.00 35.25 286 PRO A CA 1
ATOM 2182 C C . PRO A 1 286 ? 12.733 41.181 -12.675 1.00 35.25 286 PRO A C 1
ATOM 2184 O O . PRO A 1 286 ? 11.746 40.686 -12.132 1.00 35.25 286 PRO A O 1
ATOM 2187 N N . SER A 1 287 ? 13.765 41.690 -12.030 1.00 28.30 287 SER A N 1
ATOM 2188 C CA . SER A 1 287 ? 14.043 41.793 -10.617 1.00 28.30 287 SER A CA 1
ATOM 2189 C C . SER A 1 287 ? 13.268 42.911 -9.909 1.00 28.30 287 SER A C 1
ATOM 2191 O O . SER A 1 287 ? 12.840 43.891 -10.520 1.00 28.30 287 SER A O 1
ATOM 2193 N N . THR A 1 288 ? 13.353 42.844 -8.576 1.00 32.44 288 THR A N 1
ATOM 2194 C CA . THR A 1 288 ? 13.390 43.958 -7.600 1.00 32.44 288 THR A CA 1
ATOM 2195 C C . THR A 1 288 ? 12.063 44.525 -7.050 1.00 32.44 288 THR A C 1
ATOM 2197 O O . THR A 1 288 ? 11.009 44.356 -7.652 1.00 32.44 288 THR A O 1
ATOM 2200 N N . PRO A 1 289 ? 12.093 45.077 -5.812 1.00 44.09 289 PRO A N 1
ATOM 2201 C CA . PRO A 1 289 ? 11.125 44.775 -4.761 1.00 44.09 289 PRO A CA 1
ATOM 2202 C C . PRO A 1 289 ? 10.326 46.016 -4.334 1.00 44.09 289 PRO A C 1
ATOM 2204 O O . PRO A 1 289 ? 10.676 47.145 -4.670 1.00 44.09 289 PRO A O 1
ATOM 2207 N N . CYS A 1 290 ? 9.288 45.838 -3.516 1.00 25.45 290 CYS A N 1
ATOM 2208 C CA . CYS A 1 290 ? 8.666 46.972 -2.838 1.00 25.45 290 CYS A CA 1
ATOM 2209 C C . CYS A 1 290 ? 8.463 46.687 -1.352 1.00 25.45 290 CYS A C 1
ATOM 2211 O O . CYS A 1 290 ? 7.569 45.966 -0.919 1.00 25.45 290 CYS A O 1
ATOM 2213 N N . SER A 1 291 ? 9.371 47.283 -0.589 1.00 25.55 291 SER A N 1
ATOM 2214 C CA . SER A 1 291 ? 9.213 47.692 0.795 1.00 25.55 291 SER A CA 1
ATOM 2215 C C . SER A 1 291 ? 7.982 48.581 0.982 1.00 25.55 291 SER A C 1
ATOM 2217 O O . SER A 1 291 ? 7.825 49.523 0.215 1.00 25.55 291 SER A O 1
ATOM 2219 N N . SER A 1 292 ? 7.234 48.403 2.073 1.00 27.41 292 SER A N 1
ATOM 2220 C CA . SER A 1 292 ? 7.121 49.421 3.134 1.00 27.41 292 SER A CA 1
ATOM 2221 C C . SER A 1 292 ? 6.007 49.100 4.138 1.00 27.41 292 SER A C 1
ATOM 2223 O O . SER A 1 292 ? 4.838 49.052 3.786 1.00 27.41 292 SER A O 1
ATOM 2225 N N . ARG A 1 293 ? 6.425 48.974 5.404 1.00 28.69 293 ARG A N 1
ATOM 2226 C CA . ARG A 1 293 ? 5.867 49.628 6.605 1.00 28.69 293 ARG A CA 1
ATOM 2227 C C . ARG A 1 293 ? 4.341 49.669 6.792 1.00 28.69 293 ARG A C 1
ATOM 2229 O O . ARG A 1 293 ? 3.680 50.533 6.234 1.00 28.69 293 ARG A O 1
ATOM 2236 N N . SER A 1 294 ? 3.885 48.974 7.831 1.00 29.84 294 SER A N 1
ATOM 2237 C CA . SER A 1 294 ? 3.318 49.611 9.040 1.00 29.84 294 SER A CA 1
ATOM 2238 C C . SER A 1 294 ? 3.157 48.558 10.154 1.00 29.84 294 SER A C 1
ATOM 2240 O O . SER A 1 294 ? 2.411 47.599 10.042 1.00 29.84 294 SER A O 1
ATOM 2242 N N . THR A 1 295 ? 4.086 48.507 11.112 1.00 29.38 295 THR A N 1
ATOM 2243 C CA . THR A 1 295 ? 3.864 48.901 12.520 1.00 29.38 295 THR A CA 1
ATOM 2244 C C . THR A 1 295 ? 2.556 48.411 13.149 1.00 29.38 295 THR A C 1
ATOM 2246 O O . THR A 1 295 ? 1.539 49.083 13.044 1.00 29.38 295 THR A O 1
ATOM 2249 N N . CYS A 1 296 ? 2.649 47.378 13.992 1.00 28.16 296 CYS A N 1
ATOM 2250 C CA . CYS A 1 296 ? 2.187 47.522 15.371 1.00 28.16 296 CYS A CA 1
ATOM 2251 C C . CYS A 1 296 ? 3.096 46.741 16.332 1.00 28.16 296 CYS A C 1
ATOM 2253 O O . CYS A 1 296 ? 3.661 45.704 15.995 1.00 28.16 296 CYS A O 1
ATOM 2255 N N . ARG A 1 297 ? 3.349 47.358 17.483 1.00 27.23 297 ARG A N 1
ATOM 2256 C CA . ARG A 1 297 ? 4.495 47.172 18.378 1.00 27.23 297 ARG A CA 1
ATOM 2257 C C . ARG A 1 297 ? 4.045 46.486 19.674 1.00 27.23 297 ARG A C 1
ATOM 2259 O O . ARG A 1 297 ? 2.978 46.819 20.164 1.00 27.23 297 ARG A O 1
ATOM 2266 N N . CYS A 1 298 ? 4.984 45.752 20.286 1.00 26.66 298 CYS A N 1
ATOM 2267 C CA . CYS A 1 298 ? 5.165 45.535 21.737 1.00 26.66 298 CYS A CA 1
ATOM 2268 C C . CYS A 1 298 ? 4.137 44.639 22.476 1.00 26.66 298 CYS A C 1
ATOM 2270 O O . CYS A 1 298 ? 2.954 44.705 22.212 1.00 26.66 298 CYS A O 1
ATOM 2272 N N . ARG A 1 299 ? 4.509 43.818 23.473 1.00 27.86 299 ARG A N 1
ATOM 2273 C CA . ARG A 1 299 ? 5.727 43.786 24.302 1.00 27.86 299 ARG A CA 1
ATOM 2274 C C . ARG A 1 299 ? 5.906 42.425 24.999 1.00 27.86 299 ARG A C 1
ATOM 2276 O O . ARG A 1 299 ? 4.959 41.688 25.214 1.00 27.86 299 ARG A O 1
ATOM 2283 N N . SER A 1 300 ? 7.164 42.201 25.365 1.00 27.09 300 SER A N 1
ATOM 2284 C CA . SER A 1 300 ? 7.818 41.116 26.104 1.00 27.09 300 SER A CA 1
ATOM 2285 C C . SER A 1 300 ? 7.166 40.575 27.379 1.00 27.09 300 SER A C 1
ATOM 2287 O O . SER A 1 300 ? 6.665 41.357 28.182 1.00 27.09 300 SER A O 1
ATOM 2289 N N . LEU A 1 301 ? 7.498 39.311 27.668 1.00 30.52 301 LEU A N 1
ATOM 2290 C CA . LEU A 1 301 ? 8.212 38.853 28.877 1.00 30.52 301 LEU A CA 1
ATOM 2291 C C . LEU A 1 301 ? 9.002 37.576 28.490 1.00 30.52 301 LEU A C 1
ATOM 2293 O O . LEU A 1 301 ? 8.430 36.668 27.905 1.00 30.52 301 LEU A O 1
ATOM 2297 N N . MET A 1 302 ? 10.347 37.614 28.442 1.00 30.50 302 MET A N 1
ATOM 2298 C CA . MET A 1 302 ? 11.270 36.971 29.414 1.00 30.50 302 MET A CA 1
ATOM 2299 C C . MET A 1 302 ? 10.810 35.550 29.823 1.00 30.50 302 MET A C 1
ATOM 2301 O O . MET A 1 302 ? 9.727 35.411 30.357 1.00 30.50 302 MET A O 1
ATOM 2305 N N . SER A 1 303 ? 11.553 34.448 29.657 1.00 30.36 303 SER A N 1
ATOM 2306 C CA . SER A 1 303 ? 12.960 34.236 30.006 1.00 30.36 303 SER A CA 1
ATOM 2307 C C . SER A 1 303 ? 13.498 32.887 29.472 1.00 30.36 303 SER A C 1
ATOM 2309 O O . SER A 1 303 ? 12.856 31.853 29.593 1.00 30.36 303 SER A O 1
ATOM 2311 N N . ARG A 1 304 ? 14.726 32.952 28.944 1.00 29.52 304 ARG A N 1
ATOM 2312 C CA . ARG A 1 304 ? 15.839 31.976 28.852 1.00 29.52 304 ARG A CA 1
ATOM 2313 C C . ARG A 1 304 ? 15.690 30.564 29.464 1.00 29.52 304 ARG A C 1
ATOM 2315 O O . ARG A 1 304 ? 15.457 30.445 30.662 1.00 29.52 304 ARG A O 1
ATOM 2322 N N . ARG A 1 305 ? 16.107 29.554 28.679 1.00 32.78 305 ARG A N 1
ATOM 2323 C CA . ARG A 1 305 ? 17.162 28.525 28.937 1.00 32.78 305 ARG A CA 1
ATOM 2324 C C . ARG A 1 305 ? 17.309 27.693 27.641 1.00 32.78 305 ARG A C 1
ATOM 2326 O O . ARG A 1 305 ? 16.332 27.119 27.195 1.00 32.78 305 ARG A O 1
ATOM 2333 N N . SER A 1 306 ? 18.334 27.858 26.800 1.00 30.95 306 SER A N 1
ATOM 2334 C CA . SER A 1 306 ? 19.718 27.348 26.873 1.00 30.95 306 SER A CA 1
ATOM 2335 C C . SER A 1 306 ? 19.848 25.819 26.956 1.00 30.95 306 SER A C 1
ATOM 2337 O O . SER A 1 306 ? 19.886 25.295 28.064 1.00 30.95 306 SER A O 1
ATOM 2339 N N . THR A 1 307 ? 20.061 25.158 25.811 1.00 32.78 307 THR A N 1
ATOM 2340 C CA . THR A 1 307 ? 21.031 24.050 25.691 1.00 32.78 307 THR A CA 1
ATOM 2341 C C . THR A 1 307 ? 21.425 23.829 24.228 1.00 32.78 307 THR A C 1
ATOM 2343 O O . THR A 1 307 ? 20.661 23.321 23.415 1.00 32.78 307 THR A O 1
ATOM 2346 N N . THR A 1 308 ? 22.642 24.248 23.899 1.00 33.00 308 THR A N 1
ATOM 2347 C CA . THR A 1 308 ? 23.427 23.791 22.750 1.00 33.00 308 THR A CA 1
ATOM 2348 C C . THR A 1 308 ? 24.357 22.668 23.187 1.00 33.00 308 THR A C 1
ATOM 2350 O O . THR A 1 308 ? 24.968 22.789 24.247 1.00 33.00 308 THR A O 1
ATOM 2353 N N . ALA A 1 309 ? 24.554 21.720 22.264 1.00 33.56 309 ALA A N 1
ATOM 2354 C CA . ALA A 1 309 ? 25.719 20.840 22.116 1.00 33.56 309 ALA A CA 1
ATOM 2355 C C . ALA A 1 309 ? 25.839 19.716 23.180 1.00 33.56 309 ALA A C 1
ATOM 2357 O O . ALA A 1 309 ? 25.393 19.863 24.305 1.00 33.56 309 ALA A O 1
ATOM 2358 N N . SER A 1 310 ? 26.406 18.535 22.926 1.00 32.03 310 SER A N 1
ATOM 2359 C CA . SER A 1 310 ? 27.355 18.096 21.896 1.00 32.03 310 SER A CA 1
ATOM 2360 C C . SER A 1 310 ? 27.521 16.569 22.010 1.00 32.03 310 SER A C 1
ATOM 2362 O O . SER A 1 310 ? 27.492 16.083 23.135 1.00 32.03 310 SER A O 1
ATOM 2364 N N . SER A 1 311 ? 27.911 15.906 20.906 1.00 32.69 311 SER A N 1
ATOM 2365 C CA . SER A 1 311 ? 28.906 14.799 20.863 1.00 32.69 311 SER A CA 1
ATOM 2366 C C . SER A 1 311 ? 28.517 13.458 21.528 1.00 32.69 311 SER A C 1
ATOM 2368 O O . SER A 1 311 ? 27.742 13.443 22.466 1.00 32.69 311 SER A O 1
ATOM 2370 N N . THR A 1 312 ? 29.033 12.269 21.228 1.00 35.62 312 THR A N 1
ATOM 2371 C CA . THR A 1 312 ? 29.897 11.658 20.207 1.00 35.62 312 THR A CA 1
ATOM 2372 C C . THR A 1 312 ? 30.010 10.184 20.644 1.00 35.62 312 THR A C 1
ATOM 2374 O O . THR A 1 312 ? 30.052 9.919 21.840 1.00 35.62 312 THR A O 1
ATOM 2377 N N . ALA A 1 313 ? 30.116 9.265 19.681 1.00 36.06 313 ALA A N 1
ATOM 2378 C CA . ALA A 1 313 ? 30.696 7.917 19.790 1.00 36.06 313 ALA A CA 1
ATOM 2379 C C . ALA A 1 313 ? 30.152 6.928 20.848 1.00 36.06 313 ALA A C 1
ATOM 2381 O O . ALA A 1 313 ? 30.525 6.959 22.020 1.00 36.06 313 ALA A O 1
ATOM 2382 N N . ARG A 1 314 ? 29.469 5.894 20.353 1.00 37.19 314 ARG A N 1
ATOM 2383 C CA . ARG A 1 314 ? 29.976 4.515 20.385 1.00 37.19 314 ARG A CA 1
ATOM 2384 C C . ARG A 1 314 ? 29.394 3.718 19.229 1.00 37.19 314 ARG A C 1
ATOM 2386 O O . ARG A 1 314 ? 28.278 4.078 18.799 1.00 37.19 314 ARG A O 1
#

Sequence (314 aa):
MKSSVEHLSPTRVRINVEVPFEELEPDFQRAYKELAKQVRLPGFRPGKAPIRLLEARFGREAMLDQIVNDALPSRYGQALAESEIQPLGRPDIEVTRKEYGQDLAFTAEVDVRPNITLPDLGQLTVSVEPIEVSDDDVETELQSLRVRFGTLNPVERPVAVGDFVTIDLSATVDGEEVPNAAAEGLSHEVGSGRLIAGLDDAIVGLSVDESRVFTAKLAASEHAGRDAEVTVTVRSVKERELPDPTTSSPSWPASSTPSRSCGPTCVSRCCRQSEPSRRSRSATPPSTPCSSRSTCRCRSLMSRRSTTASSTAR

Organism: Mycobacterium kansasii (NCBI:txid1768)